Protein AF-M7BG14-F1 (afdb_monomer)

Organism: Chelonia mydas (NCBI:txid8469)

Sequence (224 aa):
MSFYFDRDDVALKNFAKYFLHHSHEEREHAEKLMKPQNQRGGRIFLQDIKKPDRDDWENGLTAMECALHLEKNVNQSLLDLHKLATDKNDPHLCDFIETVMHHRNLLRLHWLEHTTSSSVSKKPRLDQIPAANLDADDPLTDEQEQKAEEERIRMENILSGNPLLNLTGPVQPQANFKVKRRWDDDVVFKNCAKGIDEMKKDKRFVNDTLRSEFHKKFMEKYIK

Mean predicted aligned error: 20.56 Å

Solvent-accessible surface area (backbone atoms only — not comparable to full-atom values): 14515 Å² total; per-residue (Å²): 112,22,71,58,26,58,31,86,92,63,57,36,57,68,58,14,50,51,44,45,50,50,56,50,52,53,49,51,49,54,53,58,58,50,51,58,37,54,74,72,69,48,81,90,80,86,73,87,81,75,77,74,98,63,89,75,56,96,48,74,65,58,42,48,52,50,49,53,51,52,51,51,53,52,50,51,54,52,52,53,50,38,50,51,26,54,78,68,68,36,66,69,57,32,55,52,47,52,54,54,48,56,62,53,50,53,58,52,54,60,50,53,59,60,60,55,61,72,72,66,69,86,76,81,84,82,79,90,86,84,93,81,88,84,90,81,88,77,78,73,59,62,63,55,52,55,54,53,52,52,52,51,54,53,51,51,51,62,68,67,69,47,89,87,73,83,80,89,72,87,92,79,82,88,77,87,85,73,87,88,78,61,87,85,76,78,61,99,63,89,83,72,83,85,70,82,80,72,77,81,63,86,81,77,84,71,94,42,77,76,77,29,70,66,38,50,54,46,45,64,73,73,70,110

InterPro domains:
  IPR001519 Ferritin [PTHR11431] (1-101)
  IPR006973 Pre-mRNA-splicing factor Cwf15/Cwc15 [PF04889] (142-224)
  IPR008331 Ferritin/DPS domain [PF00210] (1-102)
  IPR009040 Ferritin-like diiron domain [PS50905] (1-123)
  IPR009078 Ferritin-like superfamily [SSF47240] (1-99)
  IPR012347 Ferritin-like [G3DSA:1.20.1260.10] (1-116)
  IPR014034 Ferritin, conserved site [PS00540] (25-43)

Nearest PDB structures (foldseek):
  4v6b-assembly6_Cr  TM=9.613E-01  e=8.891E-08  Homo sapiens
  4v6b-assembly6_Co  TM=9.346E-01  e=6.083E-08  Homo sapiens
  4v6b-assembly6_Cj  TM=9.352E-01  e=6.481E-08  Homo sapiens
  4v6b-assembly6_Cf  TM=9.348E-01  e=6.904E-08  Homo sapiens
  4v6b-assembly1_AE  TM=8.990E-01  e=5.032E-08  Homo sapiens

pLDDT: mean 71.0, std 20.11, range [30.94, 97.25]

Structure (mmCIF, N/CA/C/O backbone):
data_AF-M7BG14-F1
#
_entry.id   AF-M7BG14-F1
#
loop_
_atom_site.group_PDB
_atom_site.id
_atom_site.type_symbol
_atom_site.label_atom_id
_atom_site.label_alt_id
_atom_site.label_comp_id
_atom_site.label_asym_id
_atom_site.label_entity_id
_atom_site.label_seq_id
_atom_site.pdbx_PDB_ins_code
_atom_site.Cartn_x
_atom_site.Cartn_y
_atom_site.Cartn_z
_atom_site.occupancy
_atom_site.B_iso_or_equiv
_atom_site.auth_seq_id
_atom_site.auth_comp_id
_atom_site.auth_asym_id
_atom_site.auth_atom_id
_atom_site.pdbx_PDB_model_num
ATOM 1 N N . MET A 1 1 ? 3.872 -1.349 -10.010 1.00 88.56 1 MET A N 1
ATOM 2 C CA . MET A 1 1 ? 5.312 -1.003 -10.012 1.00 88.56 1 MET A CA 1
ATOM 3 C C . MET A 1 1 ? 6.218 -2.229 -10.120 1.00 88.56 1 MET A C 1
ATOM 5 O O . MET A 1 1 ? 6.959 -2.282 -11.082 1.00 88.56 1 MET A O 1
ATOM 9 N N . SER A 1 2 ? 6.164 -3.225 -9.219 1.00 92.62 2 SER A N 1
ATOM 10 C CA . SER A 1 2 ? 7.103 -4.375 -9.245 1.00 92.62 2 SER A CA 1
ATOM 11 C C . SER A 1 2 ? 7.250 -5.053 -10.620 1.00 92.62 2 SER A C 1
ATOM 13 O O . SER A 1 2 ? 8.344 -5.070 -11.174 1.00 92.62 2 SER A O 1
ATOM 15 N N . PHE A 1 3 ? 6.139 -5.499 -11.215 1.00 93.00 3 PHE A N 1
ATOM 16 C CA . PHE A 1 3 ? 6.145 -6.171 -12.520 1.00 93.00 3 PHE A CA 1
ATOM 17 C C . PHE A 1 3 ? 6.596 -5.291 -13.691 1.00 93.00 3 PHE A C 1
ATOM 19 O O . PHE A 1 3 ? 7.059 -5.828 -14.684 1.00 93.00 3 PHE A O 1
ATOM 26 N N . TYR A 1 4 ? 6.505 -3.961 -13.586 1.00 92.06 4 TYR A N 1
ATOM 27 C CA . TYR A 1 4 ? 7.043 -3.066 -14.618 1.00 92.06 4 TYR A CA 1
ATOM 28 C C . TYR A 1 4 ? 8.574 -3.153 -14.668 1.00 92.06 4 TYR A C 1
ATOM 30 O O . TYR A 1 4 ? 9.152 -3.264 -15.741 1.00 92.06 4 TYR A O 1
ATOM 38 N N . PHE A 1 5 ? 9.228 -3.173 -13.503 1.00 91.25 5 PHE A N 1
ATOM 39 C CA . PHE A 1 5 ? 10.688 -3.266 -13.406 1.00 91.25 5 PHE A CA 1
ATOM 40 C C . PHE A 1 5 ? 11.243 -4.670 -13.671 1.00 91.25 5 PHE A C 1
ATOM 42 O O . PHE A 1 5 ? 12.445 -4.805 -13.891 1.00 91.25 5 PHE A O 1
ATOM 49 N N . ASP A 1 6 ? 10.391 -5.697 -13.633 1.00 93.62 6 ASP A N 1
ATOM 50 C CA . ASP A 1 6 ? 10.755 -7.087 -13.938 1.00 93.62 6 ASP A CA 1
ATOM 51 C C . ASP A 1 6 ? 10.662 -7.422 -15.436 1.00 93.62 6 ASP A C 1
ATOM 53 O O . ASP A 1 6 ? 11.126 -8.480 -15.857 1.00 93.62 6 ASP A O 1
ATOM 57 N N . ARG A 1 7 ? 10.088 -6.523 -16.252 1.00 92.25 7 ARG A N 1
ATOM 58 C CA . ARG A 1 7 ? 10.059 -6.682 -17.710 1.00 92.25 7 ARG A CA 1
ATOM 59 C C . ARG A 1 7 ? 11.475 -6.759 -18.281 1.00 92.25 7 ARG A C 1
ATOM 61 O O . ARG A 1 7 ? 12.419 -6.185 -17.736 1.00 92.25 7 ARG A O 1
ATOM 68 N N . ASP A 1 8 ? 11.601 -7.452 -19.402 1.00 92.94 8 ASP A N 1
ATOM 69 C CA . ASP A 1 8 ? 12.848 -7.672 -20.130 1.00 92.94 8 ASP A CA 1
ATOM 70 C C . ASP A 1 8 ? 13.465 -6.380 -20.685 1.00 92.94 8 ASP A C 1
ATOM 72 O O . ASP A 1 8 ? 14.688 -6.266 -20.731 1.00 92.94 8 ASP A O 1
ATOM 76 N N . ASP A 1 9 ? 12.640 -5.392 -21.036 1.00 89.12 9 ASP A N 1
ATOM 77 C CA . ASP A 1 9 ? 13.065 -4.082 -21.541 1.00 89.12 9 ASP A CA 1
ATOM 78 C C . ASP A 1 9 ? 13.572 -3.114 -20.454 1.00 89.12 9 ASP A C 1
ATOM 80 O O . ASP A 1 9 ? 14.390 -2.242 -20.748 1.00 89.12 9 ASP A O 1
ATOM 84 N N . VAL A 1 10 ? 13.141 -3.271 -19.197 1.00 89.00 10 VAL A N 1
ATOM 85 C CA . VAL A 1 10 ? 13.586 -2.438 -18.060 1.00 89.00 10 VAL A CA 1
ATOM 86 C C . VAL A 1 10 ? 14.664 -3.140 -17.221 1.00 89.00 10 VAL A C 1
ATOM 88 O O . VAL A 1 10 ? 15.656 -2.523 -16.836 1.00 89.00 10 VAL A O 1
ATOM 91 N N . ALA A 1 11 ? 14.478 -4.429 -16.927 1.00 86.56 11 ALA A N 1
ATOM 92 C CA . ALA A 1 11 ? 15.425 -5.334 -16.266 1.00 86.56 11 ALA A CA 1
ATOM 93 C C . ALA A 1 11 ? 16.010 -4.874 -14.905 1.00 86.56 11 ALA A C 1
ATOM 95 O O . ALA A 1 11 ? 17.097 -5.303 -14.499 1.00 86.56 11 ALA A O 1
ATOM 96 N N . LEU A 1 12 ? 15.283 -4.064 -14.128 1.00 86.50 12 LEU A N 1
ATOM 97 C CA . LEU A 1 12 ? 15.712 -3.575 -12.809 1.00 86.50 12 LEU A CA 1
ATOM 98 C C . LEU A 1 12 ? 15.211 -4.477 -11.667 1.00 86.50 12 LEU A C 1
ATOM 100 O O . LEU A 1 12 ? 14.368 -4.096 -10.850 1.00 86.50 12 LEU A O 1
ATOM 104 N N . LYS A 1 13 ? 15.801 -5.672 -11.546 1.00 89.06 13 LYS A N 1
ATOM 105 C CA . LYS A 1 13 ? 15.388 -6.719 -10.582 1.00 89.06 13 LYS A CA 1
ATOM 106 C C . LYS A 1 13 ? 15.338 -6.265 -9.118 1.00 89.06 13 LYS A C 1
ATOM 108 O O . LYS A 1 13 ? 14.498 -6.736 -8.354 1.00 89.06 13 LYS A O 1
ATOM 113 N N . ASN A 1 14 ? 16.226 -5.363 -8.701 1.00 86.75 14 ASN A N 1
ATOM 114 C CA . ASN A 1 14 ? 16.242 -4.870 -7.319 1.00 86.75 14 ASN A CA 1
ATOM 115 C C . ASN A 1 14 ? 15.058 -3.936 -7.033 1.00 86.75 14 ASN A C 1
ATOM 117 O O . ASN A 1 14 ? 14.441 -4.055 -5.978 1.00 86.75 14 ASN A O 1
ATOM 121 N N . PHE A 1 15 ? 14.685 -3.081 -7.991 1.00 85.69 15 PHE A N 1
ATOM 122 C CA . PHE A 1 15 ? 13.469 -2.269 -7.893 1.00 85.69 15 PHE A CA 1
ATOM 123 C C . PHE A 1 15 ? 12.220 -3.152 -7.900 1.00 85.69 15 PHE A C 1
ATOM 125 O O . PHE A 1 15 ? 11.321 -2.952 -7.084 1.00 85.69 15 PHE A O 1
ATOM 132 N N . ALA A 1 16 ? 12.187 -4.177 -8.758 1.00 89.69 16 ALA A N 1
ATOM 133 C CA . ALA A 1 16 ? 11.091 -5.140 -8.781 1.00 89.69 16 ALA A CA 1
ATOM 134 C C . ALA A 1 16 ? 10.899 -5.817 -7.412 1.00 89.69 16 ALA A C 1
ATOM 136 O O . ALA A 1 16 ? 9.783 -5.832 -6.887 1.00 89.69 16 ALA A O 1
ATOM 137 N N . LYS A 1 17 ? 11.987 -6.299 -6.793 1.00 89.69 17 LYS A N 1
ATOM 138 C CA . LYS A 1 17 ? 11.970 -6.884 -5.441 1.00 89.69 17 LYS A CA 1
ATOM 139 C C . LYS A 1 17 ? 11.531 -5.886 -4.371 1.00 89.69 17 LYS A C 1
ATOM 141 O O . LYS A 1 17 ? 10.701 -6.233 -3.538 1.00 89.69 17 LYS A O 1
ATOM 146 N N . TYR A 1 18 ? 12.051 -4.659 -4.408 1.00 86.56 18 TYR A N 1
ATOM 147 C CA . TYR A 1 18 ? 11.707 -3.601 -3.456 1.00 86.56 18 TYR A CA 1
ATOM 148 C C . TYR A 1 18 ? 10.202 -3.298 -3.456 1.00 86.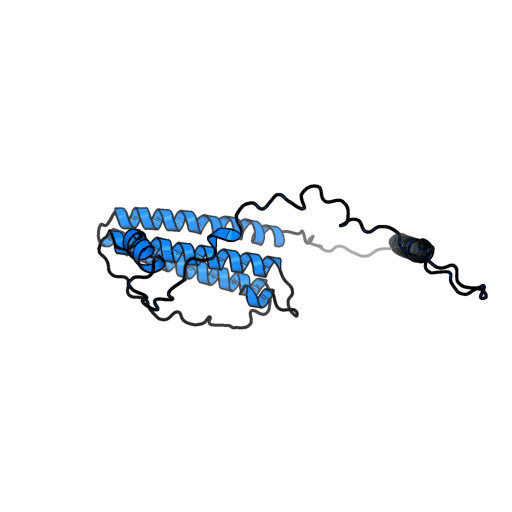56 18 TYR A C 1
ATOM 150 O O . TYR A 1 18 ? 9.554 -3.355 -2.410 1.00 86.56 18 TYR A O 1
ATOM 158 N N . PHE A 1 19 ? 9.620 -3.062 -4.636 1.00 89.69 19 PHE A N 1
ATOM 159 C CA . PHE A 1 19 ? 8.188 -2.786 -4.759 1.00 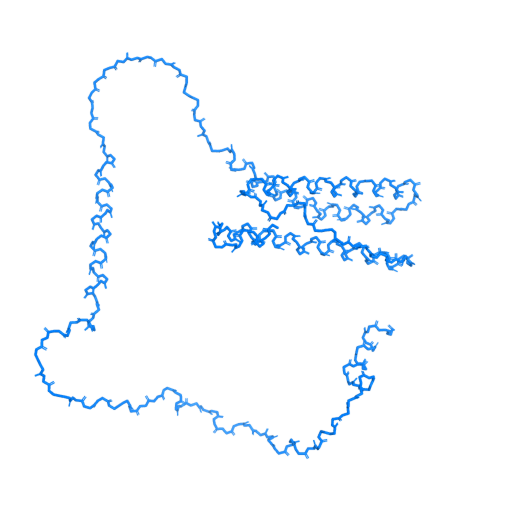89.69 19 PHE A CA 1
ATOM 160 C C . PHE A 1 19 ? 7.313 -4.011 -4.471 1.00 89.69 19 PHE A C 1
ATOM 162 O O . PHE A 1 19 ? 6.180 -3.850 -4.021 1.00 89.69 19 PHE A O 1
ATOM 169 N N . LEU A 1 20 ? 7.808 -5.229 -4.718 1.00 93.06 20 LEU A N 1
ATOM 170 C CA . LEU A 1 20 ? 7.093 -6.451 -4.343 1.00 93.06 20 LEU A CA 1
ATOM 171 C C . LEU A 1 20 ? 7.015 -6.595 -2.821 1.00 93.06 20 LEU A C 1
ATOM 173 O O . LEU A 1 20 ? 5.948 -6.885 -2.287 1.00 93.06 20 LEU A O 1
ATOM 177 N N . HIS A 1 21 ? 8.130 -6.341 -2.133 1.00 90.44 21 HIS A N 1
ATOM 178 C CA . HIS A 1 21 ? 8.191 -6.338 -0.675 1.00 90.44 21 HIS A CA 1
ATOM 179 C C . HIS A 1 21 ? 7.215 -5.322 -0.077 1.00 90.44 21 HIS A C 1
ATOM 181 O O . HIS A 1 21 ? 6.368 -5.703 0.725 1.00 90.44 21 HIS A O 1
ATOM 187 N N . HIS A 1 22 ? 7.243 -4.075 -0.560 1.00 87.81 22 HIS A N 1
ATOM 188 C CA . HIS A 1 22 ? 6.322 -3.029 -0.098 1.00 87.81 22 HIS A CA 1
ATOM 189 C C . HIS A 1 22 ? 4.859 -3.411 -0.351 1.00 87.81 22 HIS A C 1
ATOM 191 O O . HIS A 1 22 ? 4.002 -3.214 0.504 1.00 87.81 22 HIS A O 1
ATOM 197 N N . SER A 1 23 ? 4.553 -4.037 -1.494 1.00 91.81 23 SER A N 1
ATOM 198 C CA . SER A 1 23 ? 3.198 -4.531 -1.760 1.00 91.81 23 SER A CA 1
ATOM 199 C C . SER A 1 23 ? 2.743 -5.603 -0.761 1.00 91.81 23 SER A C 1
ATOM 201 O O . SER A 1 23 ? 1.543 -5.716 -0.506 1.00 91.81 23 SER A O 1
ATOM 203 N N . HIS A 1 24 ? 3.655 -6.420 -0.230 1.00 91.88 24 HIS A N 1
ATOM 204 C CA . HIS A 1 24 ? 3.332 -7.394 0.810 1.00 91.88 24 HIS A CA 1
ATOM 205 C C . HIS A 1 24 ? 3.160 -6.734 2.177 1.00 91.88 24 HIS A C 1
ATOM 207 O O . HIS A 1 24 ? 2.187 -7.049 2.858 1.00 91.88 24 HIS A O 1
ATOM 213 N N . GLU A 1 25 ? 4.026 -5.789 2.539 1.00 88.06 25 GLU A N 1
ATOM 214 C CA . GLU A 1 25 ? 3.907 -5.017 3.782 1.00 88.06 25 GLU A CA 1
ATOM 215 C C . GLU A 1 25 ? 2.581 -4.246 3.849 1.00 88.06 25 GLU A C 1
ATOM 217 O O . GLU A 1 25 ? 1.864 -4.338 4.844 1.00 88.06 25 GLU A O 1
ATOM 222 N N . GLU A 1 26 ? 2.169 -3.587 2.762 1.00 89.44 26 GLU A N 1
ATOM 223 C CA . GLU A 1 26 ? 0.887 -2.870 2.710 1.00 89.44 26 GLU A CA 1
ATOM 224 C C . GLU A 1 26 ? -0.325 -3.804 2.826 1.00 89.44 26 GLU A C 1
ATOM 226 O O . GLU A 1 26 ? -1.346 -3.463 3.432 1.00 89.44 26 GLU A O 1
ATOM 231 N N . ARG A 1 27 ? -0.211 -5.036 2.319 1.00 92.25 27 ARG A N 1
ATOM 232 C CA . ARG A 1 27 ? -1.237 -6.059 2.548 1.00 92.25 27 ARG A CA 1
ATOM 233 C C . ARG A 1 27 ? -1.301 -6.452 4.024 1.00 92.25 27 ARG A C 1
ATOM 235 O O . ARG A 1 27 ? -2.398 -6.567 4.570 1.00 92.25 27 ARG A O 1
ATOM 242 N N . GLU A 1 28 ? -0.158 -6.618 4.685 1.00 90.81 28 GLU A N 1
ATOM 243 C CA . GLU A 1 28 ? -0.125 -6.870 6.128 1.00 90.81 28 GLU A CA 1
ATOM 244 C C . GLU A 1 28 ? -0.695 -5.695 6.930 1.00 90.81 28 GLU A C 1
ATOM 246 O O . GLU A 1 28 ? -1.384 -5.919 7.926 1.00 90.81 28 GLU A O 1
ATOM 251 N N . HIS A 1 29 ? -0.469 -4.450 6.501 1.00 88.75 29 HIS A N 1
ATOM 252 C CA . HIS A 1 29 ? -1.101 -3.270 7.094 1.00 88.75 29 HIS A CA 1
ATOM 253 C C . HIS A 1 29 ? -2.626 -3.332 6.978 1.00 88.75 29 HIS A C 1
ATOM 255 O O . HIS A 1 29 ? -3.320 -3.170 7.984 1.00 88.75 29 HIS A O 1
ATOM 261 N N . ALA A 1 30 ? -3.160 -3.646 5.795 1.00 92.06 30 ALA A N 1
ATOM 262 C CA . ALA A 1 30 ? -4.598 -3.809 5.603 1.00 92.06 30 ALA A CA 1
ATOM 263 C C . ALA A 1 30 ? -5.178 -4.905 6.518 1.00 92.06 30 ALA A C 1
ATOM 265 O O . ALA A 1 30 ? -6.186 -4.690 7.193 1.00 92.06 30 ALA A O 1
ATOM 266 N N . GLU A 1 31 ? -4.510 -6.056 6.623 1.00 91.44 31 GLU A N 1
ATOM 267 C CA . GLU A 1 31 ? -4.913 -7.139 7.529 1.00 91.44 31 GLU A CA 1
ATOM 268 C C . GLU A 1 31 ? -4.840 -6.718 9.010 1.00 91.44 31 GLU A C 1
ATOM 270 O O . GLU A 1 31 ? -5.728 -7.056 9.802 1.00 91.44 31 GLU A O 1
ATOM 275 N N . LYS A 1 32 ? -3.814 -5.946 9.399 1.00 90.31 32 LYS A N 1
ATOM 276 C CA . LYS A 1 32 ? -3.691 -5.368 10.746 1.00 90.31 32 LYS A CA 1
ATOM 277 C C . LYS A 1 32 ? -4.838 -4.408 11.051 1.00 90.31 32 LYS A C 1
ATOM 279 O O . LYS A 1 32 ? -5.301 -4.431 12.180 1.00 90.31 32 LYS A O 1
ATOM 284 N N . LEU A 1 33 ? -5.340 -3.633 10.086 1.00 90.50 33 LEU A N 1
ATOM 285 C CA . LEU A 1 33 ? -6.511 -2.759 10.272 1.00 90.50 33 LEU A CA 1
ATOM 286 C C . LEU A 1 33 ? -7.826 -3.548 10.404 1.00 90.50 33 LEU A C 1
ATOM 288 O O . LEU A 1 33 ? -8.716 -3.164 11.165 1.00 90.50 33 LEU A O 1
ATOM 292 N N . MET A 1 34 ? -7.951 -4.677 9.703 1.00 92.38 34 MET A N 1
ATOM 293 C CA . MET A 1 34 ? -9.150 -5.522 9.756 1.00 92.38 34 MET A CA 1
ATOM 294 C C . MET A 1 34 ? -9.336 -6.210 11.117 1.00 92.38 34 MET A C 1
ATOM 296 O O . MET A 1 34 ? -10.465 -6.372 11.585 1.00 92.38 34 MET A O 1
ATOM 300 N N . LYS A 1 35 ? -8.246 -6.603 11.787 1.00 91.06 35 LYS A N 1
ATOM 301 C CA . LYS A 1 35 ? -8.312 -7.337 13.064 1.00 91.06 35 LYS A CA 1
ATOM 302 C C . LYS A 1 35 ? -8.998 -6.538 14.193 1.00 91.06 35 LYS A C 1
ATOM 304 O O . LYS A 1 35 ? -9.970 -7.061 14.744 1.00 91.06 35 LYS A O 1
ATOM 309 N N . PRO A 1 36 ? -8.604 -5.288 14.516 1.00 89.12 36 PRO A N 1
ATOM 310 C CA . PRO A 1 36 ? -9.281 -4.470 15.522 1.00 89.12 36 PRO A CA 1
ATOM 311 C C . PRO A 1 36 ? -10.730 -4.152 15.175 1.00 89.12 36 PRO A C 1
ATOM 313 O O . PRO A 1 36 ? -11.550 -3.988 16.076 1.00 89.12 36 PRO A O 1
ATOM 316 N N . GLN A 1 37 ? -11.064 -4.060 13.883 1.00 90.94 37 GLN A N 1
ATOM 317 C CA . GLN A 1 37 ? -12.447 -3.858 13.458 1.00 90.94 37 GLN A CA 1
ATOM 318 C C . GLN A 1 37 ? -13.321 -5.036 13.904 1.00 90.94 37 GLN A C 1
ATOM 320 O O . GLN A 1 37 ? -14.372 -4.821 14.500 1.00 90.94 37 GLN A O 1
ATOM 325 N N . ASN A 1 38 ? -12.851 -6.271 13.707 1.00 91.88 38 ASN A N 1
ATOM 326 C CA . ASN A 1 38 ? -13.553 -7.468 14.172 1.00 91.88 38 ASN A CA 1
ATOM 327 C C . ASN A 1 38 ? -13.567 -7.582 15.706 1.00 91.88 38 ASN A C 1
ATOM 329 O O . ASN A 1 38 ? -14.599 -7.918 16.282 1.00 91.88 38 ASN A O 1
ATOM 333 N N . GLN A 1 39 ? -12.453 -7.268 16.377 1.00 90.81 39 GLN A N 1
ATOM 334 C CA . GLN A 1 39 ? -12.351 -7.329 17.844 1.00 90.81 39 GLN A CA 1
ATOM 335 C C . GLN A 1 39 ? -13.301 -6.354 18.547 1.00 90.81 39 GLN A C 1
ATOM 337 O O . GLN A 1 39 ? -13.861 -6.684 19.588 1.00 90.81 39 GLN A O 1
ATOM 342 N N . ARG A 1 40 ? -13.528 -5.173 17.964 1.00 91.19 40 ARG A N 1
ATOM 343 C CA . ARG A 1 40 ? -14.455 -4.164 18.500 1.00 91.19 40 ARG A CA 1
ATOM 344 C C . ARG A 1 40 ? -15.913 -4.393 18.089 1.00 91.19 40 ARG A C 1
ATOM 346 O O . ARG A 1 40 ? -16.754 -3.527 18.302 1.00 91.19 40 ARG A O 1
ATOM 353 N N . GLY A 1 41 ? -16.222 -5.539 17.477 1.00 92.81 41 GLY A N 1
ATOM 354 C CA . GLY A 1 41 ? -17.567 -5.861 16.996 1.00 92.81 41 GLY A CA 1
ATOM 355 C C . GLY A 1 41 ? -18.000 -5.056 15.767 1.00 92.81 41 GLY A C 1
ATOM 356 O O . GLY A 1 41 ? -19.160 -5.144 15.358 1.00 92.81 41 GLY A O 1
ATOM 357 N N . GLY A 1 42 ? -17.078 -4.307 15.156 1.00 92.44 42 GLY A N 1
ATOM 358 C CA . GLY A 1 42 ? -17.285 -3.623 13.890 1.00 92.44 42 GLY A CA 1
ATOM 359 C C . GLY A 1 42 ? -17.556 -4.606 12.752 1.00 92.44 42 GLY A C 1
ATOM 360 O O . GLY A 1 42 ? -17.372 -5.821 12.860 1.00 92.44 42 GLY A O 1
ATOM 361 N N . ARG A 1 43 ? -18.042 -4.078 11.632 1.00 94.25 43 ARG A N 1
ATOM 362 C CA . ARG A 1 43 ? -18.241 -4.842 10.397 1.00 94.25 43 ARG A CA 1
ATOM 363 C C . ARG A 1 43 ? -17.297 -4.304 9.336 1.00 94.25 43 ARG A C 1
ATOM 365 O O . ARG A 1 43 ? -17.136 -3.090 9.205 1.00 94.25 43 ARG A O 1
ATOM 372 N N . ILE A 1 44 ? -16.650 -5.213 8.617 1.00 94.38 44 ILE A N 1
ATOM 373 C CA . ILE A 1 44 ? -15.772 -4.873 7.501 1.00 94.38 44 ILE A CA 1
ATOM 374 C C . ILE A 1 44 ? -16.632 -4.854 6.239 1.00 94.38 44 ILE A C 1
ATOM 376 O O . ILE A 1 44 ? -17.168 -5.884 5.837 1.00 94.38 44 ILE A O 1
ATOM 380 N N . PHE A 1 45 ? -16.748 -3.682 5.622 1.00 94.19 45 PHE A N 1
ATOM 381 C CA . PHE A 1 45 ? -17.366 -3.514 4.311 1.00 94.19 45 PHE A CA 1
ATOM 382 C C . PHE A 1 45 ? -16.261 -3.208 3.303 1.00 94.19 45 PHE A C 1
ATOM 384 O O . PHE A 1 45 ? -15.733 -2.097 3.274 1.00 94.19 45 PHE A O 1
ATOM 391 N N . LEU A 1 46 ? -15.868 -4.220 2.528 1.00 94.19 46 LEU A N 1
ATOM 392 C CA . LEU A 1 46 ? -14.842 -4.074 1.497 1.00 94.19 46 LEU A CA 1
ATOM 393 C C . LEU A 1 46 ? -15.399 -3.295 0.302 1.00 94.19 46 LEU A C 1
ATOM 395 O O . LEU A 1 46 ? -16.564 -3.452 -0.058 1.00 94.19 46 LEU A O 1
ATOM 399 N N . GLN A 1 47 ? -14.546 -2.474 -0.303 1.00 95.00 47 GLN A N 1
ATOM 400 C CA . GLN A 1 47 ? -14.849 -1.717 -1.515 1.00 95.00 47 GLN A CA 1
ATOM 401 C C . GLN A 1 47 ? -13.935 -2.157 -2.659 1.00 95.00 47 GLN A C 1
ATOM 403 O O . GLN A 1 47 ? -12.881 -2.756 -2.430 1.00 95.00 47 GLN A O 1
ATOM 408 N N . ASP A 1 48 ? -14.332 -1.825 -3.886 1.00 96.38 48 ASP A N 1
ATOM 409 C CA . ASP A 1 48 ? -13.549 -2.112 -5.083 1.00 96.38 48 ASP A CA 1
ATOM 410 C C . ASP A 1 48 ? -12.204 -1.378 -5.050 1.00 96.38 48 ASP A C 1
ATOM 412 O O . ASP A 1 48 ? -12.145 -0.146 -4.996 1.00 96.38 48 ASP A O 1
ATOM 416 N N . ILE A 1 49 ? -11.114 -2.139 -5.153 1.00 94.88 49 ILE A N 1
ATOM 417 C CA . ILE A 1 49 ? -9.767 -1.586 -5.287 1.00 94.88 49 ILE A CA 1
ATOM 418 C C . ILE A 1 49 ? -9.609 -1.077 -6.720 1.00 94.88 49 ILE A C 1
ATOM 420 O O . ILE A 1 49 ? -9.677 -1.847 -7.681 1.00 94.88 49 ILE A O 1
ATOM 424 N N . LYS A 1 50 ? -9.417 0.236 -6.875 1.00 95.69 50 LYS A N 1
ATOM 425 C CA . LYS A 1 50 ? -9.187 0.845 -8.188 1.00 95.69 50 LYS A CA 1
ATOM 426 C C . LYS A 1 50 ? -7.840 0.402 -8.747 1.00 95.69 50 LYS A C 1
ATOM 428 O O . LYS A 1 50 ? -6.869 0.239 -8.008 1.00 95.69 50 LYS A O 1
ATOM 433 N N . LYS A 1 51 ? -7.787 0.223 -10.070 1.00 93.94 51 LYS A N 1
ATOM 434 C CA . LYS A 1 51 ? -6.511 0.035 -10.761 1.00 93.94 51 LYS A CA 1
ATOM 435 C C . LYS A 1 51 ? -5.617 1.270 -10.545 1.00 93.94 51 LYS A C 1
ATOM 437 O O . LYS A 1 51 ? -6.163 2.360 -10.366 1.00 93.94 51 LYS A O 1
ATOM 442 N N . PRO A 1 52 ? -4.285 1.123 -10.591 1.00 90.81 52 PRO A N 1
ATOM 443 C CA . PRO A 1 52 ? -3.376 2.262 -10.552 1.00 90.81 52 PRO A CA 1
ATOM 444 C C . PRO A 1 52 ? -3.660 3.265 -11.679 1.00 90.81 52 PRO A C 1
ATOM 446 O O . PRO A 1 52 ? -4.127 2.883 -12.753 1.00 90.81 52 PRO A O 1
ATOM 449 N N . ASP A 1 53 ? -3.327 4.536 -11.454 1.00 88.56 53 ASP A N 1
ATOM 450 C CA . ASP A 1 53 ? -3.558 5.612 -12.431 1.00 88.56 53 ASP A CA 1
ATOM 451 C C . ASP A 1 53 ? -2.700 5.474 -13.698 1.00 88.56 53 ASP A C 1
ATOM 453 O O . ASP A 1 53 ? -3.011 6.055 -14.738 1.00 88.56 53 ASP A O 1
ATOM 457 N N . ARG A 1 54 ? -1.596 4.726 -13.602 1.00 87.25 54 ARG A N 1
ATOM 458 C CA . ARG A 1 54 ? -0.597 4.557 -14.656 1.00 87.25 54 ARG A CA 1
ATOM 459 C C . ARG A 1 54 ? -0.124 3.110 -14.724 1.00 87.25 54 ARG A C 1
ATOM 461 O O . ARG A 1 54 ? 0.160 2.501 -13.690 1.00 87.25 54 ARG A O 1
ATOM 468 N N . AS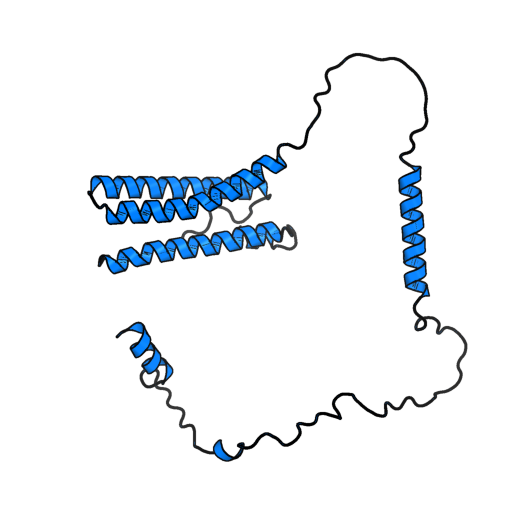P A 1 55 ? 0.001 2.605 -15.946 1.00 88.50 55 ASP A N 1
ATOM 469 C CA . ASP A 1 55 ? 0.502 1.257 -16.226 1.00 88.50 55 ASP A CA 1
ATOM 470 C C . ASP A 1 55 ? 2.025 1.264 -16.482 1.00 88.50 55 ASP A C 1
ATOM 472 O O . ASP A 1 55 ? 2.740 0.405 -15.958 1.00 88.50 55 ASP A O 1
ATOM 476 N N . ASP A 1 56 ? 2.531 2.290 -17.180 1.00 88.81 56 ASP A N 1
ATOM 477 C CA . ASP A 1 56 ? 3.960 2.513 -17.427 1.00 88.81 56 ASP A CA 1
ATOM 478 C C . ASP A 1 56 ? 4.542 3.582 -16.495 1.00 88.81 56 ASP A C 1
ATOM 480 O O . ASP A 1 56 ? 3.965 4.655 -16.294 1.00 88.81 56 ASP A O 1
ATOM 484 N N . TRP A 1 57 ? 5.714 3.280 -15.935 1.00 87.56 57 TRP A N 1
ATOM 485 C CA . TRP A 1 57 ? 6.383 4.132 -14.952 1.00 87.56 57 TRP A CA 1
ATOM 486 C C . TRP A 1 57 ? 7.573 4.899 -15.517 1.00 87.56 57 TRP A C 1
ATOM 488 O O . TRP A 1 57 ? 8.226 5.575 -14.747 1.00 87.56 57 TRP A O 1
ATOM 498 N N . GLU A 1 58 ? 7.857 4.810 -16.819 1.00 87.00 58 GLU A N 1
ATOM 499 C CA . GLU A 1 58 ? 8.982 5.457 -17.518 1.00 87.00 58 GLU A CA 1
ATOM 500 C C . GLU A 1 58 ? 10.364 5.077 -16.953 1.00 87.00 58 GLU A C 1
ATOM 502 O O . GLU A 1 58 ? 11.094 4.294 -17.559 1.00 87.00 58 GLU A O 1
ATOM 507 N N . ASN A 1 59 ? 10.728 5.584 -15.774 1.00 82.50 59 ASN A N 1
ATOM 508 C CA . ASN A 1 59 ? 12.022 5.377 -15.133 1.00 82.50 59 ASN A CA 1
ATOM 509 C C . ASN A 1 59 ? 11.900 5.148 -13.612 1.00 82.50 59 ASN A C 1
ATOM 511 O O . ASN A 1 59 ? 10.854 5.326 -12.993 1.00 82.50 59 ASN A O 1
ATOM 515 N N . GLY A 1 60 ? 13.007 4.746 -12.980 1.00 82.81 60 GLY A N 1
ATOM 516 C CA . GLY A 1 60 ? 13.040 4.495 -11.534 1.00 82.81 60 GLY A CA 1
ATOM 517 C C . GLY A 1 60 ? 12.723 5.729 -10.681 1.00 82.81 60 GLY A C 1
ATOM 518 O O . GLY A 1 60 ? 12.093 5.594 -9.635 1.00 82.81 60 GLY A O 1
ATOM 519 N N . LEU A 1 61 ? 13.121 6.927 -11.127 1.00 82.94 61 LEU A N 1
ATOM 520 C CA . LEU A 1 61 ? 12.922 8.170 -10.376 1.00 82.94 61 LEU A CA 1
ATOM 521 C C . LEU A 1 61 ? 11.436 8.518 -10.256 1.00 82.94 61 LEU A C 1
ATOM 523 O O . LEU A 1 61 ? 10.933 8.688 -9.151 1.00 82.94 61 LEU A O 1
ATOM 527 N N . THR A 1 62 ? 10.726 8.548 -11.379 1.00 86.38 62 THR A N 1
ATOM 528 C CA . THR A 1 62 ? 9.288 8.852 -11.437 1.00 86.38 62 THR A CA 1
ATOM 529 C C . THR A 1 62 ? 8.454 7.811 -10.687 1.00 86.38 62 THR A C 1
ATOM 531 O O . THR A 1 62 ? 7.514 8.175 -9.978 1.00 86.38 62 THR A O 1
ATOM 534 N N . ALA A 1 63 ? 8.824 6.525 -10.745 1.00 87.12 63 ALA A N 1
ATOM 535 C CA . ALA A 1 63 ? 8.190 5.488 -9.928 1.00 87.12 63 ALA A CA 1
ATOM 536 C C . ALA A 1 63 ? 8.366 5.738 -8.423 1.00 87.12 63 ALA A C 1
ATOM 538 O O . ALA A 1 63 ? 7.411 5.605 -7.658 1.00 87.12 63 ALA A O 1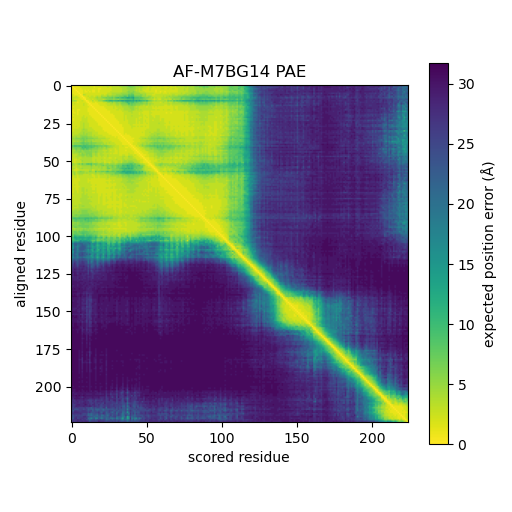
ATOM 539 N N . MET A 1 64 ? 9.572 6.124 -7.998 1.00 84.62 64 MET A N 1
ATOM 540 C CA . MET A 1 64 ? 9.858 6.451 -6.601 1.00 84.62 64 MET A CA 1
ATOM 541 C C . MET A 1 64 ? 9.128 7.726 -6.164 1.00 84.62 64 MET A C 1
ATOM 543 O O . MET A 1 64 ? 8.514 7.740 -5.102 1.00 84.62 64 MET A O 1
ATOM 547 N N . GLU A 1 65 ? 9.102 8.776 -6.981 1.00 83.88 65 GLU A N 1
ATOM 548 C CA . GLU A 1 65 ? 8.328 9.991 -6.698 1.00 83.88 65 GLU A CA 1
ATOM 549 C C . GLU A 1 65 ? 6.830 9.695 -6.539 1.00 83.88 65 GLU A C 1
ATOM 551 O O . GLU A 1 65 ? 6.198 10.182 -5.597 1.00 83.88 65 GLU A O 1
ATOM 556 N N . CYS A 1 66 ? 6.271 8.840 -7.401 1.00 87.06 66 CYS A N 1
ATOM 557 C CA . CYS A 1 66 ? 4.887 8.389 -7.282 1.00 87.06 66 CYS A CA 1
ATOM 558 C C . CYS A 1 66 ? 4.655 7.572 -6.005 1.00 87.06 66 CYS A C 1
ATOM 560 O O . CYS A 1 66 ? 3.657 7.789 -5.319 1.00 87.06 66 CYS A O 1
ATOM 562 N N . ALA A 1 67 ? 5.577 6.671 -5.653 1.00 86.81 67 ALA A 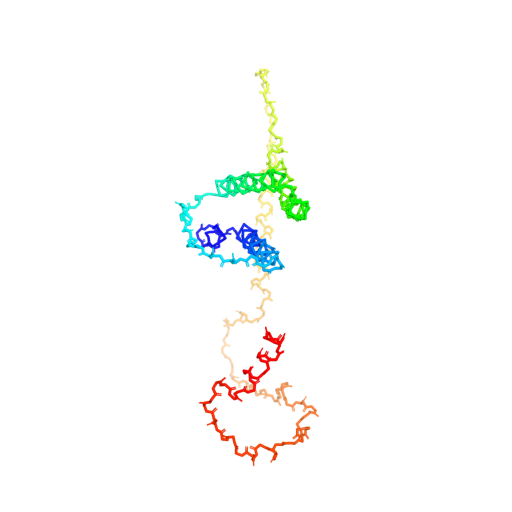N 1
ATOM 563 C CA . ALA A 1 67 ? 5.499 5.906 -4.411 1.00 86.81 67 ALA A CA 1
ATOM 564 C C . ALA A 1 67 ? 5.530 6.831 -3.185 1.00 86.81 67 ALA A C 1
ATOM 566 O O . ALA A 1 67 ? 4.690 6.710 -2.299 1.00 86.81 67 ALA A O 1
ATOM 567 N N . LEU A 1 68 ? 6.419 7.830 -3.172 1.00 84.12 68 LEU A N 1
ATOM 568 C CA . LEU A 1 68 ? 6.482 8.832 -2.108 1.00 84.12 68 LEU A CA 1
ATOM 569 C C . LEU A 1 68 ? 5.185 9.636 -1.996 1.00 84.12 68 LEU A C 1
ATOM 571 O O . LEU A 1 68 ? 4.742 9.951 -0.891 1.00 84.12 68 LEU A O 1
ATOM 575 N N . HIS A 1 69 ? 4.595 10.014 -3.129 1.00 86.69 69 HIS A N 1
ATOM 576 C CA . HIS A 1 69 ? 3.328 10.731 -3.133 1.00 86.69 69 HIS A CA 1
ATOM 577 C C . HIS A 1 69 ? 2.193 9.867 -2.565 1.00 86.69 69 HIS A C 1
ATOM 579 O O . HIS A 1 69 ? 1.442 10.339 -1.711 1.00 86.69 69 HIS A O 1
ATOM 585 N N . LEU A 1 70 ? 2.118 8.593 -2.963 1.00 89.00 70 LEU A N 1
ATOM 586 C CA . LEU A 1 70 ? 1.142 7.643 -2.429 1.00 89.00 70 LEU A CA 1
ATOM 587 C C . LEU A 1 70 ? 1.302 7.470 -0.913 1.00 89.00 70 LEU A C 1
ATOM 589 O O . LEU A 1 70 ? 0.322 7.586 -0.180 1.00 89.00 70 LEU A O 1
ATOM 593 N N . GLU A 1 71 ? 2.535 7.299 -0.433 1.00 87.31 71 GLU A N 1
ATOM 594 C CA . GLU A 1 71 ? 2.827 7.196 0.998 1.00 87.31 71 GLU A CA 1
ATOM 595 C C . GLU A 1 71 ? 2.372 8.438 1.764 1.00 87.31 71 GLU A C 1
ATOM 597 O O . GLU A 1 71 ? 1.725 8.319 2.802 1.00 87.31 71 GLU A O 1
ATOM 602 N N . LYS A 1 72 ? 2.632 9.644 1.242 1.00 86.06 72 LYS A N 1
ATOM 603 C CA . LYS A 1 72 ? 2.153 10.894 1.856 1.00 86.06 72 LYS A CA 1
ATOM 604 C C . LYS A 1 72 ? 0.627 10.951 1.937 1.00 86.06 72 LYS A C 1
ATOM 606 O O . LYS A 1 72 ? 0.101 11.383 2.961 1.00 86.06 72 LYS A O 1
ATOM 611 N N . ASN A 1 73 ? -0.079 10.494 0.907 1.00 89.88 73 ASN A N 1
ATOM 612 C CA . ASN A 1 73 ? -1.542 10.471 0.902 1.00 89.88 73 ASN A CA 1
ATOM 613 C C . ASN A 1 73 ? -2.092 9.472 1.937 1.00 89.88 73 ASN A C 1
ATOM 615 O O . ASN A 1 73 ? -3.045 9.778 2.662 1.00 89.88 73 ASN A O 1
ATOM 619 N N . VAL A 1 74 ? -1.448 8.310 2.085 1.00 90.56 74 VAL A N 1
ATOM 620 C CA . VAL A 1 74 ? -1.773 7.336 3.139 1.00 90.56 74 VAL A CA 1
ATOM 621 C C . VAL A 1 74 ? -1.430 7.891 4.531 1.00 90.56 74 VAL A C 1
ATOM 623 O O . VAL A 1 74 ? -2.239 7.751 5.448 1.00 90.56 74 VAL A O 1
ATOM 626 N N . ASN A 1 75 ? -0.302 8.604 4.701 1.00 89.12 75 ASN A N 1
ATOM 627 C CA . ASN A 1 75 ? 0.025 9.322 5.948 1.00 89.12 75 ASN A CA 1
ATOM 628 C C . ASN A 1 75 ? -1.085 10.283 6.337 1.00 89.12 75 ASN A C 1
ATOM 630 O O . ASN A 1 75 ? -1.516 10.270 7.486 1.00 89.12 75 ASN A O 1
ATOM 634 N N . GLN A 1 76 ? -1.527 11.112 5.394 1.00 91.50 76 GLN A N 1
ATOM 635 C CA . GLN A 1 76 ? -2.560 12.094 5.669 1.00 91.50 76 GLN A CA 1
ATOM 636 C C . GLN A 1 76 ? -3.861 11.408 6.095 1.00 91.50 76 GLN A C 1
ATOM 638 O O . GLN A 1 76 ? -4.428 11.768 7.1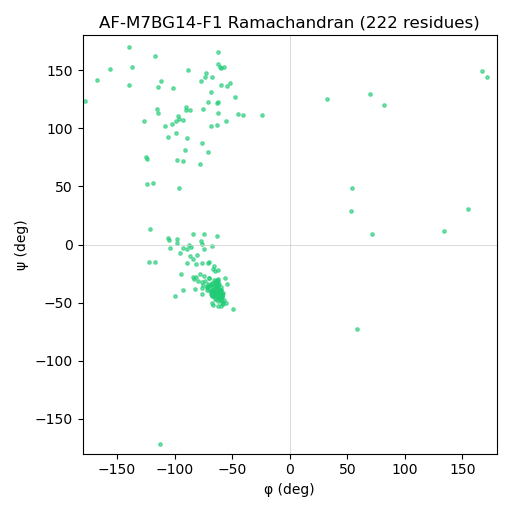20 1.00 91.50 76 GLN A O 1
ATOM 643 N N . SER A 1 77 ? -4.254 10.341 5.396 1.00 94.38 77 SER A N 1
ATOM 644 C CA . SER A 1 77 ? -5.450 9.558 5.735 1.00 94.38 77 SER A CA 1
ATOM 645 C C . SER A 1 77 ? -5.386 8.955 7.148 1.00 94.38 77 SER A C 1
ATOM 647 O O . SER A 1 77 ? -6.383 8.945 7.867 1.00 94.38 77 SER A O 1
ATOM 649 N N . LEU A 1 78 ? -4.212 8.476 7.578 1.00 91.69 78 LEU A N 1
ATOM 650 C CA . LEU A 1 78 ? -4.014 7.947 8.933 1.00 91.69 78 LEU A CA 1
ATOM 651 C C . LEU A 1 78 ? -4.019 9.044 10.005 1.00 91.69 78 LEU A C 1
ATOM 653 O O . LEU A 1 78 ? -4.555 8.824 11.089 1.00 91.69 78 LEU A O 1
ATOM 657 N N . LEU A 1 79 ? -3.467 10.225 9.713 1.00 91.94 79 LEU A N 1
ATOM 658 C CA . LEU A 1 79 ? -3.539 11.383 10.611 1.00 91.94 79 LEU A CA 1
ATOM 659 C C . LEU A 1 79 ? -4.980 11.871 10.779 1.00 91.94 79 LEU A C 1
ATOM 661 O O . LEU A 1 79 ? -5.405 12.156 11.898 1.00 91.94 79 LEU A O 1
ATOM 665 N N . ASP A 1 80 ? -5.745 11.914 9.691 1.00 95.06 80 ASP A N 1
ATOM 666 C CA . ASP A 1 80 ? -7.158 12.287 9.720 1.00 95.06 80 ASP A CA 1
ATOM 667 C C . ASP A 1 80 ? -7.976 11.265 10.530 1.00 95.06 80 ASP A C 1
ATOM 669 O O . ASP A 1 80 ? -8.824 11.645 11.342 1.00 95.06 80 ASP A O 1
ATOM 673 N N . LEU A 1 81 ? -7.668 9.969 10.389 1.00 93.88 81 LEU A N 1
ATOM 674 C CA . LEU A 1 81 ? -8.268 8.908 11.200 1.00 93.88 81 LEU A CA 1
ATOM 675 C C . LEU A 1 81 ? -7.898 9.032 12.687 1.00 93.88 81 LEU A C 1
ATOM 677 O O . LEU A 1 81 ? -8.765 8.869 13.545 1.00 93.88 81 LEU A O 1
ATOM 681 N N . HIS A 1 82 ? -6.641 9.351 13.005 1.00 93.94 82 HIS A N 1
ATOM 682 C CA . HIS A 1 82 ? -6.191 9.582 14.380 1.00 93.94 82 HIS A CA 1
ATOM 683 C C . HIS A 1 82 ? -6.901 10.784 15.010 1.00 93.94 82 HIS A C 1
ATOM 685 O O . HIS A 1 82 ? -7.358 10.729 16.155 1.00 93.94 82 HIS A O 1
ATOM 691 N N . LYS A 1 83 ? -7.045 11.875 14.252 1.00 95.44 83 LYS A N 1
ATOM 692 C CA . LYS A 1 83 ? -7.800 13.050 14.686 1.00 95.44 83 LYS A CA 1
ATOM 693 C C . LYS A 1 83 ? -9.255 12.686 14.977 1.00 95.44 83 LYS A C 1
ATOM 695 O O . LYS A 1 83 ? -9.755 13.021 16.043 1.00 95.44 83 LYS A O 1
ATOM 700 N N . LEU A 1 84 ? -9.904 11.929 14.090 1.00 96.06 84 LEU A N 1
ATOM 701 C CA . LEU A 1 84 ? -11.275 11.464 14.306 1.00 96.06 84 LEU A CA 1
ATOM 702 C C . LEU A 1 84 ? -11.401 10.585 15.560 1.00 96.06 84 LEU A C 1
ATOM 704 O O . LEU A 1 84 ? -12.359 10.733 16.316 1.00 96.06 84 LEU A O 1
ATOM 708 N N . ALA A 1 85 ? -10.443 9.687 15.798 1.00 94.62 85 ALA A N 1
ATOM 709 C CA . ALA A 1 85 ? -10.396 8.861 17.004 1.00 94.62 85 ALA A CA 1
ATOM 710 C C . ALA A 1 85 ? -10.266 9.713 18.278 1.00 94.62 85 ALA A C 1
ATOM 712 O O . ALA A 1 85 ? -10.964 9.471 19.263 1.00 94.62 85 ALA A O 1
ATOM 713 N N . THR A 1 86 ? -9.435 10.756 18.216 1.00 95.69 86 THR A N 1
ATOM 714 C CA . THR A 1 86 ? -9.245 11.729 19.299 1.00 95.69 86 THR A CA 1
ATOM 715 C C . THR A 1 86 ? -10.531 12.512 19.568 1.00 95.69 86 THR A C 1
ATOM 717 O O . THR A 1 86 ? -10.976 12.587 20.710 1.00 95.69 86 THR A O 1
ATOM 720 N N . ASP A 1 87 ? -11.189 13.015 18.521 1.00 97.25 87 ASP A N 1
ATOM 721 C CA . ASP A 1 87 ? -12.454 13.757 18.617 1.00 97.25 87 ASP A CA 1
ATOM 722 C C . ASP A 1 87 ? -13.595 12.890 19.184 1.00 97.25 87 ASP A C 1
ATOM 724 O O . ASP A 1 87 ? -14.510 13.387 19.843 1.00 97.25 87 ASP A O 1
ATOM 728 N N . LYS A 1 88 ? -13.553 11.575 18.929 1.00 95.50 88 LYS A N 1
ATOM 729 C CA . LYS A 1 88 ? -14.483 10.581 19.489 1.00 95.50 88 LYS A CA 1
ATOM 730 C C . LYS A 1 88 ? -14.044 10.021 20.841 1.00 95.50 88 LYS A C 1
ATOM 732 O O . LYS A 1 88 ? -14.789 9.230 21.417 1.00 95.50 88 LYS A O 1
ATOM 737 N N . ASN A 1 89 ? -12.898 10.464 21.354 1.00 95.00 89 ASN A N 1
ATOM 738 C CA . ASN A 1 89 ? -12.330 10.058 22.630 1.00 95.00 89 ASN A CA 1
ATOM 739 C C . ASN A 1 89 ? -12.176 8.526 22.748 1.00 95.00 89 ASN A C 1
ATOM 741 O O . ASN A 1 89 ? -12.599 7.942 23.746 1.00 95.00 89 ASN A O 1
ATOM 745 N N . ASP A 1 90 ? -11.598 7.883 21.721 1.00 94.31 90 ASP A N 1
ATOM 746 C CA . ASP A 1 90 ? -11.224 6.455 21.703 1.00 94.31 90 ASP A CA 1
ATOM 747 C C . ASP A 1 90 ? -9.693 6.291 21.836 1.00 94.31 90 ASP A C 1
ATOM 749 O O . ASP A 1 90 ? -8.979 6.285 20.826 1.00 94.31 90 ASP A O 1
ATOM 753 N N . PRO A 1 91 ? -9.161 6.126 23.066 1.00 92.25 91 PRO A N 1
ATOM 754 C CA . PRO A 1 91 ? -7.722 6.006 23.293 1.00 92.25 91 PRO A CA 1
ATOM 755 C C . PRO A 1 91 ? -7.119 4.736 22.689 1.00 92.25 91 PRO A C 1
ATOM 757 O O . PRO A 1 91 ? -5.960 4.739 22.286 1.00 92.25 91 PRO A O 1
ATOM 760 N N . HIS A 1 92 ? -7.896 3.651 22.605 1.00 90.81 92 HIS A N 1
ATOM 761 C CA . HIS A 1 92 ? -7.413 2.376 22.077 1.00 90.81 92 HIS A CA 1
ATOM 762 C C . HIS A 1 92 ? -7.211 2.452 20.561 1.00 90.81 92 HIS A C 1
ATOM 764 O O . HIS A 1 92 ? -6.288 1.853 20.013 1.00 90.81 92 HIS A O 1
ATOM 770 N N . LEU A 1 93 ? -8.081 3.176 19.849 1.00 90.69 93 LEU A N 1
ATOM 771 C CA . LEU A 1 93 ? -7.873 3.438 18.429 1.00 90.69 93 LEU A CA 1
ATOM 772 C C . LEU A 1 93 ? -6.671 4.357 18.188 1.00 90.69 93 LEU A C 1
ATOM 774 O O . LEU A 1 93 ? -5.916 4.083 17.258 1.00 90.69 93 LEU A O 1
ATOM 778 N N . CYS A 1 94 ? -6.475 5.392 19.009 1.00 92.44 94 CYS A N 1
ATOM 779 C CA . CYS A 1 94 ? -5.311 6.275 18.897 1.00 92.44 94 CYS A CA 1
ATOM 780 C C . CYS A 1 94 ? -3.996 5.498 19.059 1.00 92.44 94 CYS A C 1
ATOM 782 O O . CYS A 1 94 ? -3.178 5.516 18.143 1.00 92.44 94 CYS A O 1
ATOM 784 N N . ASP A 1 95 ? -3.849 4.722 20.139 1.00 92.75 95 ASP A N 1
ATOM 785 C CA . ASP A 1 95 ? -2.662 3.888 20.404 1.00 92.75 95 ASP A CA 1
ATOM 786 C C . ASP A 1 95 ? -2.391 2.875 19.275 1.00 92.75 95 ASP A C 1
ATOM 788 O O . ASP A 1 95 ? -1.265 2.705 18.791 1.00 92.75 95 ASP A O 1
ATOM 792 N N . PHE A 1 96 ? -3.455 2.253 18.760 1.00 91.50 96 PHE A N 1
ATOM 793 C CA . PHE A 1 96 ? -3.342 1.354 17.618 1.00 91.50 96 PHE A CA 1
ATOM 794 C C . PHE A 1 96 ? -2.840 2.075 16.354 1.00 91.50 96 PHE A C 1
ATOM 796 O O . PHE A 1 96 ? -1.958 1.559 15.663 1.00 91.50 96 PHE A O 1
ATOM 803 N N . ILE A 1 97 ? -3.370 3.263 16.039 1.00 90.56 97 ILE A N 1
ATOM 804 C CA . ILE A 1 97 ? -2.929 4.041 14.872 1.00 90.56 97 ILE A CA 1
ATOM 805 C C . ILE A 1 97 ? -1.485 4.510 15.055 1.00 90.56 97 ILE A C 1
ATOM 807 O O . ILE A 1 97 ? -0.710 4.438 14.103 1.00 90.56 97 ILE A O 1
ATOM 811 N N . GLU A 1 98 ? -1.093 4.932 16.257 1.00 88.06 98 GLU A N 1
ATOM 812 C CA . GLU A 1 98 ? 0.291 5.290 16.565 1.00 88.06 98 GLU A CA 1
ATOM 813 C C . GLU A 1 98 ? 1.234 4.107 16.329 1.00 88.06 98 GLU A C 1
ATOM 815 O O . GLU A 1 98 ? 2.272 4.275 15.687 1.00 88.06 98 GLU A O 1
ATOM 820 N N . THR A 1 99 ? 0.847 2.898 16.741 1.00 86.25 99 THR A N 1
ATOM 821 C CA . THR A 1 99 ? 1.613 1.668 16.484 1.00 86.25 99 THR A CA 1
ATOM 822 C C . THR A 1 99 ? 1.765 1.394 14.983 1.00 86.25 99 THR A C 1
ATOM 824 O O . THR A 1 99 ? 2.867 1.106 14.505 1.00 86.25 99 THR A O 1
ATOM 827 N N . VAL A 1 100 ? 0.681 1.523 14.208 1.00 82.00 100 VAL A N 1
ATOM 828 C CA . VAL A 1 100 ? 0.707 1.355 12.742 1.00 82.00 100 VAL A CA 1
ATOM 829 C C . VAL A 1 100 ? 1.581 2.426 12.079 1.00 82.00 100 VAL A C 1
ATOM 831 O O . VAL A 1 100 ? 2.381 2.114 11.197 1.00 82.00 100 VAL A O 1
ATOM 834 N N . MET A 1 101 ? 1.488 3.678 12.528 1.00 76.25 101 MET A N 1
ATOM 835 C CA . MET A 1 101 ? 2.296 4.792 12.028 1.00 76.25 101 MET A CA 1
ATOM 836 C C . MET A 1 101 ? 3.782 4.606 12.341 1.00 76.25 101 MET A C 1
ATOM 838 O O . MET A 1 101 ? 4.612 4.851 11.469 1.00 76.25 101 MET A O 1
ATOM 842 N N . HIS A 1 102 ? 4.139 4.130 13.538 1.00 72.69 102 HIS A N 1
ATOM 843 C CA . HIS A 1 102 ? 5.525 3.808 13.891 1.00 72.69 102 HIS A CA 1
ATOM 844 C C . HIS A 1 102 ? 6.098 2.720 12.987 1.00 72.69 102 HIS A C 1
ATOM 846 O O . HIS A 1 102 ? 7.205 2.874 12.473 1.00 72.69 102 HIS A O 1
ATOM 852 N N . HIS A 1 103 ? 5.331 1.656 12.744 1.00 70.94 103 HIS A N 1
ATOM 853 C CA . HIS A 1 103 ? 5.749 0.591 11.841 1.00 70.94 103 HIS A CA 1
ATOM 854 C C . HIS A 1 103 ? 5.970 1.114 10.415 1.00 70.94 103 HIS A C 1
ATOM 856 O O . HIS A 1 103 ? 6.986 0.798 9.801 1.00 70.94 103 HIS A O 1
ATOM 862 N N . ARG A 1 104 ? 5.095 2.002 9.925 1.00 69.06 104 ARG A N 1
ATOM 863 C CA . ARG A 1 104 ? 5.230 2.591 8.586 1.00 69.06 104 ARG A CA 1
ATOM 864 C C . ARG A 1 104 ? 6.342 3.641 8.480 1.00 69.06 104 ARG A C 1
ATOM 866 O O . ARG A 1 104 ? 6.995 3.745 7.448 1.00 69.06 104 ARG A O 1
ATOM 873 N N . ASN A 1 105 ? 6.632 4.383 9.549 1.00 61.50 105 ASN A N 1
ATOM 874 C CA . ASN A 1 105 ? 7.735 5.352 9.585 1.00 61.50 105 ASN A CA 1
ATOM 875 C C . ASN A 1 105 ? 9.118 4.698 9.393 1.00 61.50 105 ASN A C 1
ATOM 877 O O . ASN A 1 105 ? 10.041 5.373 8.936 1.00 61.50 105 ASN A O 1
ATOM 881 N N . LEU A 1 106 ? 9.264 3.395 9.664 1.00 56.78 106 LEU A N 1
ATOM 882 C CA . LEU A 1 106 ? 10.486 2.648 9.345 1.00 56.78 106 LEU A CA 1
ATOM 883 C C . LEU A 1 106 ? 10.751 2.600 7.829 1.00 56.78 106 LEU A C 1
ATOM 885 O O . LEU A 1 106 ? 11.900 2.758 7.412 1.00 56.78 106 LEU A O 1
ATOM 889 N N . LEU A 1 107 ? 9.702 2.510 7.001 1.00 56.62 107 LEU A N 1
ATOM 890 C CA . LEU A 1 107 ? 9.827 2.572 5.538 1.00 56.62 107 LEU A CA 1
ATOM 891 C C . LEU A 1 107 ? 10.387 3.926 5.083 1.00 56.62 107 LEU A C 1
ATOM 893 O O . LEU A 1 107 ? 11.179 3.985 4.147 1.00 56.62 107 LEU A O 1
ATOM 897 N N . ARG A 1 108 ? 10.059 5.016 5.795 1.00 60.50 108 ARG A N 1
ATOM 898 C CA . ARG A 1 108 ? 10.546 6.375 5.502 1.00 60.50 108 ARG A CA 1
ATOM 899 C C . ARG A 1 108 ? 12.033 6.563 5.815 1.00 60.50 108 ARG A C 1
ATOM 901 O O . ARG A 1 108 ? 12.704 7.288 5.082 1.00 60.50 108 ARG A O 1
ATOM 908 N N . LEU A 1 109 ? 12.547 5.935 6.876 1.00 51.16 109 LEU A N 1
ATOM 909 C CA . LEU A 1 109 ? 13.978 5.977 7.208 1.00 51.16 109 LEU A CA 1
ATOM 910 C C . LEU A 1 109 ? 14.807 5.252 6.144 1.00 51.16 109 LEU A C 1
ATOM 912 O O . LEU A 1 109 ? 15.765 5.827 5.633 1.00 51.16 109 LEU A O 1
ATOM 916 N N . HIS A 1 110 ? 14.355 4.071 5.715 1.00 56.09 110 HIS A N 1
ATOM 917 C CA . HIS A 1 110 ? 14.956 3.368 4.580 1.00 56.09 110 HIS A CA 1
ATOM 918 C C . HIS A 1 110 ? 14.894 4.215 3.289 1.00 56.09 110 HIS A C 1
ATOM 920 O O . HIS A 1 110 ? 15.838 4.257 2.504 1.00 56.09 110 HIS A O 1
ATOM 926 N N . TRP A 1 111 ? 13.811 4.969 3.081 1.00 56.72 111 TRP A N 1
ATOM 927 C CA . TRP A 1 111 ? 13.635 5.840 1.912 1.00 56.72 111 TRP A CA 1
ATOM 928 C C . TRP A 1 111 ? 14.594 7.048 1.862 1.00 56.72 111 TRP A C 1
ATOM 930 O O . TRP A 1 111 ? 15.128 7.391 0.803 1.00 56.72 111 TRP A O 1
ATOM 940 N N . LEU A 1 112 ? 14.811 7.722 2.996 1.00 45.59 112 LEU A N 1
ATOM 941 C CA . LEU A 1 112 ? 15.650 8.928 3.088 1.00 45.59 112 LEU A CA 1
ATOM 942 C C . LEU A 1 112 ? 17.149 8.616 3.048 1.00 45.59 112 LEU A C 1
ATOM 944 O O . LEU A 1 112 ? 17.917 9.404 2.494 1.00 45.59 112 LEU A O 1
ATOM 948 N N . GLU A 1 113 ? 17.570 7.471 3.578 1.00 49.97 113 GLU A N 1
ATOM 949 C CA . GLU A 1 113 ? 18.978 7.065 3.558 1.00 49.97 113 GLU A CA 1
ATOM 950 C C . GLU A 1 113 ? 19.460 6.756 2.129 1.00 49.97 113 GLU A C 1
ATOM 952 O O . GLU A 1 113 ? 20.541 7.179 1.718 1.00 49.97 113 GLU A O 1
ATOM 957 N N . HIS A 1 114 ? 18.623 6.113 1.309 1.00 52.44 114 HIS A N 1
ATOM 958 C CA . HIS A 1 114 ? 19.009 5.717 -0.048 1.00 52.44 114 HIS A CA 1
ATOM 959 C C . HIS A 1 114 ? 18.845 6.818 -1.112 1.00 52.44 114 HIS A C 1
ATOM 961 O O . HIS A 1 114 ? 19.605 6.842 -2.081 1.00 52.44 114 HIS A O 1
ATOM 967 N N . THR A 1 115 ? 17.912 7.763 -0.940 1.00 49.38 115 THR A N 1
ATOM 968 C CA . THR A 1 115 ? 17.712 8.876 -1.896 1.00 49.38 115 THR A CA 1
ATOM 969 C C . THR A 1 115 ? 18.723 10.011 -1.721 1.00 49.38 115 THR A C 1
ATOM 971 O O . THR A 1 115 ? 19.132 10.620 -2.707 1.00 49.38 115 THR A O 1
ATOM 974 N N . THR A 1 116 ? 19.195 10.259 -0.495 1.00 43.06 116 THR A N 1
ATOM 975 C CA . THR A 1 116 ? 20.193 11.307 -0.212 1.00 43.06 116 THR A CA 1
ATOM 976 C C . THR A 1 116 ? 21.632 10.873 -0.509 1.00 43.06 116 THR A C 1
ATOM 978 O O . THR A 1 116 ? 22.458 11.706 -0.882 1.00 43.06 116 THR A O 1
ATOM 981 N N . SER A 1 117 ? 21.938 9.574 -0.429 1.00 40.31 117 SER A N 1
ATOM 982 C CA . SER A 1 117 ? 23.284 9.058 -0.721 1.00 40.31 117 SER A CA 1
ATOM 983 C C . SER A 1 117 ? 23.608 9.037 -2.226 1.00 40.31 117 SER A C 1
ATOM 985 O O . SER A 1 117 ? 24.759 9.203 -2.624 1.00 40.31 117 SER A O 1
ATOM 987 N N . SER A 1 118 ? 22.594 8.933 -3.097 1.00 44.38 118 SER A N 1
ATOM 988 C CA . SER A 1 118 ? 22.794 8.980 -4.556 1.00 44.38 118 SER A CA 1
ATOM 989 C C . SER A 1 118 ? 22.913 10.412 -5.117 1.00 44.38 118 SER A C 1
ATOM 991 O O . SER A 1 118 ? 23.450 10.601 -6.206 1.00 44.38 118 SER A O 1
ATOM 993 N N . SER A 1 119 ? 22.496 11.445 -4.369 1.00 36.84 119 SER A N 1
ATOM 994 C CA . SER A 1 119 ? 22.576 12.851 -4.806 1.00 36.84 119 SER A CA 1
ATOM 995 C C . SER A 1 119 ? 23.790 13.629 -4.276 1.00 36.84 119 SER A C 1
ATOM 997 O O . SER A 1 119 ? 23.927 14.811 -4.587 1.00 36.84 119 SER A O 1
ATOM 999 N N . VAL A 1 120 ? 24.690 13.005 -3.504 1.00 37.25 120 VAL A N 1
ATOM 1000 C CA . VAL A 1 120 ? 25.934 13.640 -3.013 1.00 37.25 120 VAL A CA 1
ATOM 1001 C C . VAL A 1 120 ? 27.169 12.894 -3.537 1.00 37.25 120 VAL A C 1
ATOM 1003 O O . VAL A 1 120 ? 28.070 12.516 -2.798 1.00 37.25 120 VAL A O 1
ATOM 1006 N N . SER A 1 121 ? 27.244 12.702 -4.855 1.00 32.19 121 SER A N 1
ATOM 1007 C CA . SER A 1 121 ? 28.529 12.510 -5.537 1.00 32.19 121 SER A CA 1
ATOM 1008 C C . SER A 1 121 ? 28.973 13.844 -6.129 1.00 32.19 121 SER A C 1
ATOM 1010 O O . SER A 1 121 ? 28.347 14.407 -7.026 1.00 32.19 121 SER A O 1
ATOM 1012 N N . LYS A 1 122 ? 30.036 14.372 -5.522 1.00 38.12 122 LYS A N 1
ATOM 1013 C CA . LYS A 1 122 ? 30.702 15.653 -5.769 1.00 38.12 122 LYS A CA 1
ATOM 1014 C C . LYS A 1 122 ? 30.809 15.976 -7.268 1.00 38.12 122 LYS A C 1
ATOM 1016 O O . LYS A 1 122 ? 31.621 15.384 -7.969 1.00 38.12 122 LYS A O 1
ATOM 1021 N N . LYS A 1 123 ? 30.077 16.991 -7.733 1.00 30.94 123 LYS A N 1
ATOM 1022 C CA . LYS A 1 123 ? 30.533 17.820 -8.859 1.00 30.94 123 LYS A CA 1
ATOM 1023 C C . LYS A 1 123 ? 31.406 18.936 -8.274 1.00 30.94 123 LYS A C 1
ATOM 1025 O O . LYS A 1 123 ? 30.874 19.730 -7.495 1.00 30.94 123 LYS A O 1
ATOM 1030 N N . PRO A 1 124 ? 32.711 19.019 -8.584 1.00 35.62 124 PRO A N 1
ATOM 1031 C CA . PRO A 1 124 ? 33.481 20.194 -8.217 1.00 35.62 124 PRO A CA 1
ATOM 1032 C C . PRO A 1 124 ? 32.991 21.381 -9.053 1.00 35.62 124 PRO A C 1
ATOM 1034 O O . PRO A 1 124 ? 32.837 21.282 -10.270 1.00 35.62 124 PRO A O 1
ATOM 1037 N N . ARG A 1 125 ? 32.719 22.499 -8.377 1.00 37.06 125 ARG A N 1
ATOM 1038 C CA . ARG A 1 125 ? 32.545 23.813 -9.000 1.00 37.06 125 ARG A CA 1
ATOM 1039 C C . ARG A 1 125 ? 33.870 24.200 -9.651 1.00 37.06 125 ARG A C 1
ATOM 1041 O O . ARG A 1 125 ? 34.879 24.264 -8.954 1.00 37.06 125 ARG A O 1
ATOM 1048 N N . LEU A 1 126 ? 33.851 24.454 -10.954 1.00 34.62 126 LEU A N 1
ATOM 1049 C CA . LEU A 1 126 ? 34.972 25.052 -11.665 1.00 34.62 126 LEU A CA 1
ATOM 1050 C C . LEU A 1 126 ? 34.684 26.549 -11.812 1.00 34.62 126 LEU A C 1
ATOM 1052 O O . LEU A 1 126 ? 33.946 26.958 -12.708 1.00 34.62 126 LEU A O 1
ATOM 1056 N N . ASP A 1 127 ? 35.222 27.342 -10.889 1.00 34.34 127 ASP A N 1
ATOM 1057 C CA . ASP A 1 127 ? 35.364 28.784 -11.076 1.00 34.34 127 ASP A CA 1
ATOM 1058 C C . ASP A 1 127 ? 36.569 29.046 -12.006 1.00 34.34 127 ASP A C 1
ATOM 1060 O O . ASP A 1 127 ? 37.578 28.343 -11.965 1.00 34.34 127 ASP A O 1
ATOM 1064 N N . GLN A 1 128 ? 36.414 30.029 -12.892 1.00 40.28 128 GLN A N 1
ATOM 1065 C CA . GLN A 1 128 ? 37.364 30.465 -13.929 1.00 40.28 128 GLN A CA 1
ATOM 1066 C C . GLN A 1 128 ? 38.699 30.993 -13.371 1.00 40.28 128 GLN A C 1
ATOM 1068 O O . GLN A 1 128 ? 38.687 31.515 -12.262 1.00 40.28 128 GLN A O 1
ATOM 1073 N N . ILE A 1 129 ? 39.787 30.931 -14.180 1.00 33.41 129 ILE A N 1
ATOM 1074 C CA . ILE A 1 129 ? 40.949 31.871 -14.372 1.00 33.41 129 ILE A CA 1
ATOM 1075 C C . ILE A 1 129 ? 42.080 31.123 -15.185 1.00 33.41 129 ILE A C 1
ATOM 1077 O O . ILE A 1 129 ? 42.065 29.895 -15.177 1.00 33.41 129 ILE A O 1
ATOM 1081 N N . PRO A 1 130 ? 42.949 31.758 -16.026 1.00 39.19 130 PRO A N 1
ATOM 1082 C CA . PRO A 1 130 ? 42.896 31.778 -17.494 1.00 39.19 130 PRO A CA 1
ATOM 1083 C C . PRO A 1 130 ? 44.076 31.030 -18.191 1.00 39.19 130 PRO A C 1
ATOM 1085 O O . PRO A 1 130 ? 44.888 30.361 -17.561 1.00 39.19 130 PRO A O 1
ATOM 1088 N N . ALA A 1 131 ? 44.162 31.164 -19.518 1.00 46.09 131 ALA A N 1
ATOM 1089 C CA . ALA A 1 131 ? 45.102 30.497 -20.427 1.00 46.09 131 ALA A CA 1
ATOM 1090 C C . ALA A 1 131 ? 46.609 30.745 -20.174 1.00 46.09 131 ALA A C 1
ATOM 1092 O O . ALA A 1 131 ? 47.008 31.900 -20.032 1.00 46.09 131 ALA A O 1
ATOM 1093 N N . ALA A 1 132 ? 47.429 29.679 -20.268 1.00 34.75 132 ALA A N 1
ATOM 1094 C CA . ALA A 1 132 ? 48.795 29.667 -20.833 1.00 34.75 132 ALA A CA 1
ATOM 1095 C C . ALA A 1 132 ? 49.444 28.248 -20.837 1.00 34.75 132 ALA A C 1
ATOM 1097 O O . ALA A 1 132 ? 49.648 27.677 -19.776 1.00 34.75 132 ALA A O 1
ATOM 1098 N N . ASN A 1 133 ? 49.855 27.783 -22.032 1.00 33.34 133 ASN A N 1
ATOM 1099 C CA . ASN A 1 133 ? 51.097 27.046 -22.379 1.00 33.34 133 ASN A CA 1
ATOM 1100 C C . ASN A 1 133 ? 51.411 25.574 -21.948 1.00 33.34 133 ASN A C 1
ATOM 1102 O O . ASN A 1 133 ? 51.508 25.276 -20.766 1.00 33.34 133 ASN A O 1
ATOM 1106 N N . LEU A 1 134 ? 51.804 24.788 -22.982 1.00 35.41 134 LEU A N 1
ATOM 1107 C CA . LEU A 1 134 ? 52.876 23.754 -23.100 1.00 35.41 134 LEU A CA 1
ATOM 1108 C C . LEU A 1 134 ? 52.665 22.288 -22.616 1.00 35.41 134 LEU A C 1
ATOM 1110 O O . LEU A 1 134 ? 52.468 22.039 -21.436 1.00 35.41 134 LEU A O 1
ATOM 1114 N N . ASP A 1 135 ? 52.792 21.364 -23.589 1.00 43.97 135 ASP A N 1
ATOM 1115 C CA . ASP A 1 135 ? 53.344 19.983 -23.623 1.00 43.97 135 ASP A CA 1
ATOM 1116 C C . ASP A 1 135 ? 53.261 19.034 -22.401 1.00 43.97 135 ASP A C 1
ATOM 1118 O O . ASP A 1 135 ? 53.838 19.333 -21.359 1.00 43.97 135 ASP A O 1
ATOM 1122 N N . ALA A 1 136 ? 52.685 17.827 -2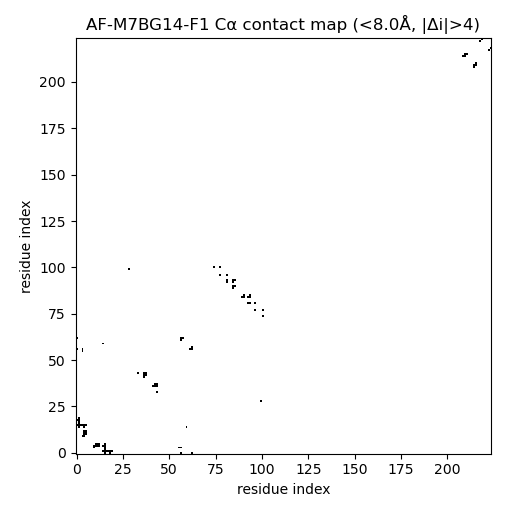2.589 1.00 40.25 136 ALA A N 1
ATOM 1123 C CA . ALA A 1 136 ? 53.202 16.514 -22.124 1.00 40.25 136 ALA A CA 1
ATOM 1124 C C . ALA A 1 136 ? 52.182 15.365 -22.337 1.00 40.25 136 ALA A C 1
ATOM 1126 O O . ALA A 1 136 ? 50.977 15.557 -22.191 1.00 40.25 136 ALA A O 1
ATOM 1127 N N . ASP A 1 137 ? 52.705 14.184 -22.672 1.00 44.94 137 ASP A N 1
ATOM 1128 C CA . ASP A 1 137 ? 52.039 12.910 -22.982 1.00 44.94 137 ASP A CA 1
ATOM 1129 C C . ASP A 1 137 ? 51.012 12.418 -21.934 1.00 44.94 137 ASP A C 1
ATOM 1131 O O . ASP A 1 137 ? 51.257 12.482 -20.729 1.00 44.94 137 ASP A O 1
ATOM 1135 N N . ASP A 1 138 ? 49.873 11.886 -22.403 1.00 43.34 138 ASP A N 1
ATOM 1136 C CA . ASP A 1 138 ? 48.751 11.385 -21.589 1.00 43.34 138 ASP A CA 1
ATOM 1137 C C . ASP A 1 138 ? 48.861 9.849 -21.383 1.00 43.34 138 ASP A C 1
ATOM 1139 O O . ASP A 1 138 ? 48.631 9.090 -22.329 1.00 43.34 138 ASP A O 1
ATOM 1143 N N . PRO A 1 139 ? 49.207 9.351 -20.176 1.00 50.94 139 PRO A N 1
ATOM 1144 C CA . PRO A 1 139 ? 49.470 7.930 -19.894 1.00 50.94 139 PRO A CA 1
ATOM 1145 C C . PRO A 1 139 ? 48.213 7.037 -19.824 1.00 50.94 139 PRO A C 1
ATOM 1147 O O . PRO A 1 139 ? 48.295 5.881 -19.411 1.00 50.94 139 PRO A O 1
ATOM 1150 N N . LEU A 1 140 ? 47.033 7.541 -20.201 1.00 47.31 140 LEU A N 1
ATOM 1151 C CA . LEU A 1 140 ? 45.760 6.825 -20.043 1.00 47.31 140 LEU A CA 1
ATOM 1152 C C . LEU A 1 140 ? 45.445 5.831 -21.182 1.00 47.31 140 LEU A C 1
ATOM 1154 O O . LEU A 1 140 ? 44.538 5.008 -21.050 1.00 47.31 140 LEU A O 1
ATOM 1158 N N . THR A 1 141 ? 46.179 5.891 -22.296 1.00 54.91 141 THR A N 1
ATOM 1159 C CA . THR A 1 141 ? 45.992 4.991 -23.452 1.00 54.91 141 THR A CA 1
ATOM 1160 C C . THR A 1 141 ? 46.697 3.642 -23.265 1.00 54.91 141 THR A C 1
ATOM 1162 O O . THR A 1 141 ? 46.100 2.603 -23.551 1.00 54.91 141 THR A O 1
ATOM 1165 N N . ASP A 1 142 ? 47.887 3.632 -22.660 1.00 56.03 142 ASP A N 1
ATOM 1166 C CA . ASP A 1 142 ? 48.692 2.416 -22.464 1.00 56.03 142 ASP A CA 1
ATOM 1167 C C . ASP A 1 142 ? 48.044 1.402 -21.498 1.00 56.03 142 ASP A C 1
ATOM 1169 O O . ASP A 1 142 ? 48.116 0.189 -21.711 1.00 56.03 142 ASP A O 1
ATOM 1173 N N . GLU A 1 143 ? 47.362 1.869 -20.443 1.00 57.16 143 GLU A N 1
ATOM 1174 C CA . GLU A 1 143 ? 46.706 0.981 -19.464 1.00 57.16 143 GLU A CA 1
ATOM 1175 C C . GLU A 1 143 ? 45.476 0.260 -20.043 1.00 57.16 143 GLU A C 1
ATOM 1177 O O . GLU A 1 143 ? 45.139 -0.853 -19.626 1.00 57.16 143 GLU A O 1
ATOM 1182 N N . GLN A 1 144 ? 44.794 0.874 -21.015 1.00 58.53 144 GLN A N 1
ATOM 1183 C CA . GLN A 1 144 ? 43.642 0.264 -21.682 1.00 58.53 144 GLN A CA 1
ATOM 1184 C C . GLN A 1 144 ? 44.074 -0.805 -22.690 1.00 58.53 144 GLN A C 1
ATOM 1186 O O . GLN A 1 144 ? 43.425 -1.851 -22.783 1.00 58.53 144 GLN A O 1
ATOM 1191 N N . GLU A 1 145 ? 45.186 -0.582 -23.393 1.00 61.38 145 GLU A N 1
ATOM 1192 C CA . GLU A 1 145 ? 45.745 -1.544 -24.346 1.00 61.38 145 GLU A CA 1
ATOM 1193 C C . GLU A 1 145 ? 46.295 -2.793 -23.644 1.00 61.38 145 GLU A C 1
ATOM 1195 O O . GLU A 1 145 ? 45.980 -3.913 -24.052 1.00 61.38 145 GLU A O 1
ATOM 1200 N N . GLN A 1 146 ? 47.009 -2.635 -22.522 1.00 66.50 146 GLN A N 1
ATOM 1201 C CA . GLN A 1 146 ? 47.517 -3.774 -21.740 1.00 66.50 146 GLN A CA 1
ATOM 1202 C C . GLN A 1 146 ? 46.390 -4.677 -21.225 1.00 66.50 146 GLN A C 1
ATOM 1204 O O . GLN A 1 146 ? 46.485 -5.906 -21.278 1.00 66.50 146 GLN A O 1
ATOM 1209 N N . LYS A 1 147 ? 45.283 -4.074 -20.779 1.00 73.44 147 LYS A N 1
ATOM 1210 C CA . LYS A 1 147 ? 44.120 -4.812 -20.276 1.00 73.44 147 LYS A CA 1
ATOM 1211 C C . LYS A 1 147 ? 43.403 -5.595 -21.380 1.00 73.44 147 LYS A C 1
ATOM 1213 O O . LYS A 1 147 ? 42.903 -6.690 -21.125 1.00 73.44 147 LYS A O 1
ATOM 1218 N N . ALA A 1 148 ? 43.377 -5.057 -22.600 1.00 74.25 148 ALA A N 1
ATOM 1219 C CA . ALA A 1 148 ? 42.824 -5.745 -23.763 1.00 74.25 148 ALA A CA 1
ATOM 1220 C C . ALA A 1 148 ? 43.707 -6.928 -24.203 1.00 74.25 148 ALA A C 1
ATOM 1222 O O . ALA A 1 148 ? 43.184 -7.992 -24.539 1.00 74.25 148 ALA A O 1
ATOM 1223 N N . GLU A 1 149 ? 45.034 -6.779 -24.159 1.00 69.62 149 GLU A N 1
ATOM 1224 C CA . GLU A 1 149 ? 45.983 -7.849 -24.496 1.00 69.62 149 GLU A CA 1
ATOM 1225 C C . GLU A 1 149 ? 45.901 -9.015 -23.488 1.00 69.62 149 GLU A C 1
ATOM 1227 O O . GLU A 1 149 ? 45.812 -10.181 -23.884 1.00 69.62 149 GLU A O 1
ATOM 1232 N N . GLU A 1 150 ? 45.821 -8.721 -22.182 1.00 70.50 150 GLU A N 1
ATOM 1233 C CA . GLU A 1 150 ? 45.648 -9.745 -21.139 1.00 70.50 150 GLU A CA 1
ATOM 1234 C C . GLU A 1 150 ? 44.329 -10.524 -21.281 1.00 70.50 150 GLU A C 1
ATOM 1236 O O . GLU A 1 150 ? 44.306 -11.749 -21.107 1.00 70.50 150 GLU A O 1
ATOM 1241 N N . GLU A 1 151 ? 43.224 -9.856 -21.638 1.00 69.31 151 GLU A N 1
ATOM 1242 C CA . GLU A 1 151 ? 41.941 -10.526 -21.884 1.00 69.31 151 GLU A CA 1
ATOM 1243 C C . GLU A 1 151 ? 41.995 -11.462 -23.098 1.00 69.31 151 GLU A C 1
ATOM 1245 O O . GLU A 1 151 ? 41.423 -12.558 -23.055 1.00 69.31 151 GLU A O 1
ATOM 1250 N N . ARG A 1 152 ? 42.726 -11.081 -24.154 1.00 73.00 152 ARG A N 1
ATOM 1251 C CA . ARG A 1 152 ? 42.928 -11.930 -25.338 1.00 73.00 152 ARG A CA 1
ATOM 1252 C C . ARG A 1 152 ? 43.723 -13.188 -25.007 1.00 73.00 152 ARG A C 1
ATOM 1254 O O . ARG A 1 152 ? 43.277 -14.282 -25.354 1.00 73.00 152 ARG A O 1
ATOM 1261 N N . ILE A 1 153 ? 44.834 -13.053 -24.281 1.00 70.44 153 ILE A N 1
ATOM 1262 C CA . ILE A 1 153 ? 45.666 -14.193 -23.861 1.00 70.44 153 ILE A CA 1
ATOM 1263 C C . ILE A 1 153 ? 44.867 -15.130 -22.941 1.00 70.44 153 ILE A C 1
ATOM 1265 O O . ILE A 1 153 ? 44.931 -16.358 -23.060 1.00 70.44 153 ILE A O 1
ATOM 1269 N N . ARG A 1 154 ? 44.048 -14.572 -22.041 1.00 74.12 154 ARG A N 1
ATOM 1270 C CA . ARG A 1 154 ? 43.177 -15.359 -21.157 1.00 74.12 154 ARG A CA 1
ATOM 1271 C C . ARG A 1 154 ? 42.113 -16.136 -21.935 1.00 74.12 154 ARG A C 1
ATOM 1273 O O . ARG A 1 154 ? 41.854 -17.293 -21.603 1.00 74.12 154 ARG A O 1
ATOM 1280 N N . MET A 1 155 ? 41.518 -15.532 -22.962 1.00 64.69 155 MET A N 1
ATOM 1281 C CA . MET A 1 155 ? 40.540 -16.193 -23.831 1.00 64.69 155 MET A CA 1
ATOM 1282 C C . MET A 1 155 ? 41.181 -17.340 -24.628 1.00 64.69 155 MET A C 1
ATOM 1284 O O . MET A 1 155 ? 40.614 -18.430 -24.701 1.00 64.69 155 MET A O 1
ATOM 1288 N N . GLU A 1 156 ? 42.381 -17.124 -25.170 1.00 67.31 156 GLU A N 1
ATOM 1289 C CA . GLU A 1 156 ? 43.132 -18.127 -25.936 1.00 67.31 156 GLU A CA 1
ATOM 1290 C C . GLU A 1 156 ? 43.522 -19.346 -25.081 1.00 67.31 156 GLU A C 1
ATOM 1292 O O . GLU A 1 156 ? 43.361 -20.493 -25.510 1.00 67.31 156 GLU A O 1
ATOM 1297 N N . ASN A 1 157 ? 43.940 -19.125 -23.832 1.00 65.81 157 ASN A N 1
ATOM 1298 C CA . ASN A 1 157 ? 44.264 -20.205 -22.895 1.00 65.81 157 ASN A CA 1
ATOM 1299 C C . ASN A 1 157 ? 43.034 -21.025 -22.469 1.00 65.81 157 ASN A C 1
ATOM 1301 O O . ASN A 1 157 ? 43.134 -22.237 -22.273 1.00 65.81 157 ASN A O 1
ATOM 1305 N N . ILE A 1 158 ? 41.855 -20.402 -22.359 1.00 62.12 158 ILE A N 1
ATOM 1306 C CA . ILE A 1 158 ? 40.599 -21.124 -22.084 1.00 62.12 158 ILE A CA 1
ATOM 1307 C C . ILE A 1 158 ? 40.181 -21.967 -23.298 1.00 62.12 158 ILE A C 1
ATOM 1309 O O . ILE A 1 158 ? 39.674 -23.077 -23.129 1.00 62.12 158 ILE A O 1
ATOM 1313 N N . LEU A 1 159 ? 40.417 -21.471 -24.516 1.00 60.62 159 LEU A N 1
ATOM 1314 C CA . LEU A 1 159 ? 40.042 -22.163 -25.749 1.00 60.62 159 LEU A CA 1
ATOM 1315 C C . LEU A 1 159 ? 40.977 -23.342 -26.079 1.00 60.62 159 LEU A C 1
ATOM 1317 O O . LEU A 1 159 ? 40.518 -24.366 -26.582 1.00 60.62 159 LEU A O 1
ATOM 1321 N N . SER A 1 160 ? 42.270 -23.222 -25.761 1.00 58.72 160 SER A N 1
ATOM 1322 C CA . SER A 1 160 ? 43.297 -24.249 -26.012 1.00 58.72 160 SER A CA 1
ATOM 1323 C C . SER A 1 160 ? 43.476 -25.259 -24.868 1.00 58.72 160 SER A C 1
ATOM 1325 O O . SER A 1 160 ? 44.028 -26.338 -25.081 1.00 58.72 160 SER A O 1
ATOM 1327 N N . GLY A 1 161 ? 42.962 -24.966 -23.669 1.00 55.25 161 GLY A N 1
ATOM 1328 C CA . GLY A 1 161 ? 43.069 -25.831 -22.487 1.00 55.25 161 GLY A CA 1
ATOM 1329 C C . GLY A 1 161 ? 42.149 -27.059 -22.472 1.00 55.25 161 GLY A C 1
ATOM 1330 O O . GLY A 1 161 ? 42.168 -27.817 -21.502 1.00 55.25 161 GLY A O 1
ATOM 1331 N N . ASN A 1 162 ? 41.331 -27.272 -23.511 1.00 52.22 162 ASN A N 1
ATOM 1332 C CA . ASN A 1 162 ? 40.392 -28.389 -23.581 1.00 52.22 162 ASN A CA 1
ATOM 1333 C C . ASN A 1 162 ? 40.921 -29.512 -24.501 1.00 52.22 162 ASN A C 1
ATOM 1335 O O . ASN A 1 162 ? 40.817 -29.406 -25.726 1.00 52.22 162 ASN A O 1
ATOM 1339 N N . PRO A 1 163 ? 41.437 -30.626 -23.948 1.00 53.91 163 PRO A N 1
ATOM 1340 C CA . PRO A 1 163 ? 42.008 -31.724 -24.733 1.00 53.91 163 PRO A CA 1
ATOM 1341 C C . PRO A 1 163 ? 40.979 -32.494 -25.586 1.00 53.91 163 PRO A C 1
ATOM 1343 O O . PRO A 1 163 ? 41.356 -33.409 -26.313 1.00 53.91 163 PRO A O 1
ATOM 1346 N N . LEU A 1 164 ? 39.689 -32.138 -25.531 1.00 54.59 164 LEU A N 1
ATOM 1347 C CA . LEU A 1 164 ? 38.613 -32.750 -26.320 1.00 54.59 164 LEU A CA 1
ATOM 1348 C C . LEU A 1 164 ? 38.374 -32.099 -27.697 1.00 54.59 164 LEU A C 1
ATOM 1350 O O . LEU A 1 164 ? 37.543 -32.605 -28.448 1.00 54.59 164 LEU A O 1
ATOM 1354 N N . LEU A 1 165 ? 39.067 -31.007 -28.050 1.00 53.09 165 LEU A N 1
ATOM 1355 C CA . LEU A 1 165 ? 38.818 -30.267 -29.302 1.00 53.09 165 LEU A CA 1
ATOM 1356 C C . LEU A 1 165 ? 39.849 -30.489 -30.423 1.00 53.09 165 LEU A C 1
ATOM 1358 O O . LEU A 1 165 ? 39.643 -30.003 -31.532 1.00 53.09 165 LEU A O 1
ATOM 1362 N N . ASN A 1 166 ? 40.911 -31.270 -30.198 1.00 50.41 166 ASN A N 1
ATOM 1363 C CA . ASN A 1 166 ? 41.924 -31.552 -31.223 1.00 50.41 166 ASN A CA 1
ATOM 1364 C C . ASN A 1 166 ? 41.672 -32.913 -31.910 1.00 50.41 166 ASN A C 1
ATOM 1366 O O . ASN A 1 166 ? 42.372 -33.893 -31.670 1.00 50.41 166 ASN A O 1
ATOM 1370 N N . LEU A 1 167 ? 40.636 -32.987 -32.756 1.00 47.56 167 LEU A N 1
ATOM 1371 C CA . LEU A 1 167 ? 40.294 -34.171 -33.567 1.00 47.56 167 LEU A CA 1
ATOM 1372 C C . LEU A 1 167 ? 40.215 -33.849 -35.068 1.00 47.56 167 LEU A C 1
ATOM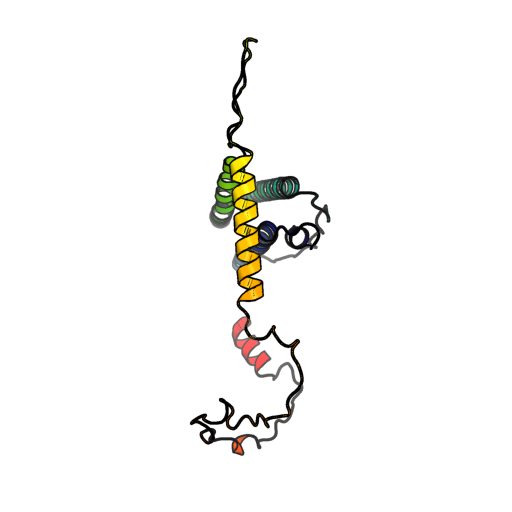 1374 O O . LEU A 1 167 ? 39.253 -34.185 -35.753 1.00 47.56 167 LEU A O 1
ATOM 1378 N N . THR A 1 168 ? 41.261 -33.225 -35.609 1.00 43.38 168 THR A N 1
ATOM 1379 C CA . THR A 1 168 ? 41.495 -33.190 -37.063 1.00 43.38 168 THR A CA 1
ATOM 1380 C C . THR A 1 168 ? 42.882 -33.753 -37.389 1.00 43.38 168 THR A C 1
ATOM 1382 O O . THR A 1 168 ? 43.827 -33.046 -37.712 1.00 43.38 168 THR A O 1
ATOM 1385 N N . GLY A 1 169 ? 43.003 -35.078 -37.273 1.00 46.88 169 GLY A N 1
ATOM 1386 C CA . GLY A 1 169 ? 44.159 -35.886 -37.680 1.00 46.88 169 GLY A CA 1
ATOM 1387 C C . GLY A 1 169 ? 43.715 -37.336 -37.936 1.00 46.88 169 GLY A C 1
ATOM 1388 O O . GLY A 1 169 ? 42.698 -37.747 -37.378 1.00 46.88 169 GLY A O 1
ATOM 1389 N N . PRO A 1 170 ? 44.374 -38.091 -38.833 1.00 41.84 170 PRO A N 1
ATOM 1390 C CA . PRO A 1 170 ? 43.720 -39.134 -39.620 1.00 41.84 170 PRO A CA 1
ATOM 1391 C C . PRO A 1 170 ? 43.342 -40.401 -38.836 1.00 41.84 170 PRO A C 1
ATOM 1393 O O . PRO A 1 170 ? 44.013 -40.837 -37.907 1.00 41.84 170 PRO A O 1
ATOM 1396 N N . VAL A 1 171 ? 42.238 -40.980 -39.305 1.00 44.00 171 VAL A N 1
ATOM 1397 C CA . VAL A 1 171 ? 41.481 -42.147 -38.833 1.00 44.00 171 VAL A CA 1
ATOM 1398 C C . VAL A 1 171 ? 42.344 -43.379 -38.513 1.00 44.00 171 VAL A C 1
ATOM 1400 O O . VAL A 1 171 ? 43.030 -43.905 -39.388 1.00 44.00 171 VAL A O 1
ATOM 1403 N N . GLN A 1 172 ? 42.185 -43.922 -37.299 1.00 41.31 172 GLN A N 1
ATOM 1404 C CA . GLN A 1 172 ? 42.448 -45.330 -36.959 1.00 41.31 172 GLN A CA 1
ATOM 1405 C C . GLN A 1 172 ? 41.325 -45.904 -36.063 1.00 41.31 172 GLN A C 1
ATOM 1407 O O . GLN A 1 172 ? 40.620 -45.139 -35.403 1.00 41.31 172 GLN A O 1
ATOM 1412 N N . PRO A 1 173 ? 41.074 -47.230 -36.106 1.00 44.81 173 PRO A N 1
ATOM 1413 C CA . PRO A 1 173 ? 39.736 -47.786 -35.935 1.00 44.81 173 PRO A CA 1
ATOM 1414 C C . PRO A 1 173 ? 39.327 -48.085 -34.484 1.00 44.81 173 PRO A C 1
ATOM 1416 O O . PRO A 1 173 ? 40.134 -48.420 -33.623 1.00 44.81 173 PRO A O 1
ATOM 1419 N N . GLN A 1 174 ? 38.012 -47.974 -34.284 1.00 48.72 174 GLN A N 1
ATOM 1420 C CA . GLN A 1 174 ? 37.193 -48.195 -33.089 1.00 48.72 174 GLN A CA 1
ATOM 1421 C C . GLN A 1 174 ? 37.766 -49.138 -32.012 1.00 48.72 174 GLN A C 1
ATOM 1423 O O . GLN A 1 174 ? 37.741 -50.361 -32.149 1.00 48.72 174 GLN A O 1
ATOM 1428 N N . ALA A 1 175 ? 38.115 -48.564 -30.857 1.00 39.50 175 ALA A N 1
ATOM 1429 C CA . ALA A 1 175 ? 38.142 -49.280 -29.586 1.00 39.50 175 ALA A CA 1
ATOM 1430 C C . ALA A 1 175 ? 36.764 -49.165 -28.905 1.00 39.50 175 ALA A C 1
ATOM 1432 O O . ALA A 1 175 ? 36.291 -48.075 -28.590 1.00 39.50 175 ALA A O 1
ATOM 1433 N N . ASN A 1 176 ? 36.110 -50.309 -28.694 1.00 40.97 176 ASN A N 1
ATOM 1434 C CA . ASN A 1 176 ? 34.829 -50.454 -27.997 1.00 40.97 176 ASN A CA 1
ATOM 1435 C C . ASN A 1 176 ? 34.873 -49.842 -26.579 1.00 40.97 176 ASN A C 1
ATOM 1437 O O . ASN A 1 176 ? 35.422 -50.447 -25.656 1.00 40.97 176 ASN A O 1
ATOM 1441 N N . PHE A 1 177 ? 34.234 -48.688 -26.367 1.00 45.94 177 PHE A N 1
ATOM 1442 C CA . PHE A 1 177 ? 34.060 -48.102 -25.034 1.00 45.94 177 PHE A CA 1
ATOM 1443 C C . PHE A 1 177 ? 32.767 -48.618 -24.386 1.00 45.94 177 PHE A C 1
ATOM 1445 O O . PHE A 1 177 ? 31.681 -48.073 -24.581 1.00 45.94 177 PHE A O 1
ATOM 1452 N N . LYS A 1 178 ? 32.868 -49.710 -23.620 1.00 50.62 178 LYS A N 1
ATOM 1453 C CA . LYS A 1 178 ? 31.751 -50.264 -22.838 1.00 50.62 178 LYS A CA 1
ATOM 1454 C C . LYS A 1 178 ? 31.861 -49.799 -21.384 1.00 50.62 178 LYS A C 1
ATOM 1456 O O . LYS A 1 178 ? 32.701 -50.296 -20.637 1.00 50.62 178 LYS A O 1
ATOM 1461 N N . VAL A 1 179 ? 30.998 -48.868 -20.973 1.00 56.09 179 VAL A N 1
ATOM 1462 C CA . VAL A 1 179 ? 30.879 -48.409 -19.575 1.00 56.09 179 VAL A CA 1
ATOM 1463 C C . VAL A 1 179 ? 30.447 -49.588 -18.697 1.00 56.09 179 VAL A C 1
ATOM 1465 O O . VAL A 1 179 ? 29.349 -50.116 -18.862 1.00 56.09 179 VAL A O 1
ATOM 1468 N N . LYS A 1 180 ? 31.325 -50.038 -17.790 1.00 50.88 180 LYS A N 1
ATOM 1469 C CA . LYS A 1 180 ? 31.158 -51.298 -17.040 1.00 50.88 180 LYS A CA 1
ATOM 1470 C C . LYS A 1 180 ? 30.567 -51.143 -15.631 1.00 50.88 180 LYS A C 1
ATOM 1472 O O . LYS A 1 180 ? 30.444 -52.143 -14.938 1.00 50.88 180 LYS A O 1
ATOM 1477 N N . ARG A 1 181 ? 30.164 -49.942 -15.202 1.00 56.72 181 ARG A N 1
ATOM 1478 C CA . ARG A 1 181 ? 29.380 -49.726 -13.970 1.00 56.72 181 ARG A CA 1
ATOM 1479 C C . ARG A 1 181 ? 28.819 -48.309 -13.932 1.00 56.72 181 ARG A C 1
ATOM 1481 O O . ARG A 1 181 ? 29.485 -47.371 -14.360 1.00 56.72 181 ARG A O 1
ATOM 1488 N N . ARG A 1 182 ? 27.589 -48.178 -13.443 1.00 56.72 182 ARG A N 1
ATOM 1489 C CA . ARG A 1 182 ? 26.864 -46.914 -13.258 1.00 56.72 182 ARG A CA 1
ATOM 1490 C C . ARG A 1 182 ? 26.723 -46.689 -11.753 1.00 56.72 182 ARG A C 1
ATOM 1492 O O . ARG A 1 182 ? 26.547 -47.643 -11.008 1.00 56.72 182 ARG A O 1
ATOM 1499 N N . TRP A 1 183 ? 26.875 -45.451 -11.312 1.00 49.50 183 TRP A N 1
ATOM 1500 C CA . TRP A 1 183 ? 26.977 -45.082 -9.897 1.00 49.50 183 TRP A CA 1
ATOM 1501 C C . TRP A 1 183 ? 25.691 -45.347 -9.082 1.00 49.50 183 TRP A C 1
ATOM 1503 O O . TRP A 1 183 ? 25.770 -45.485 -7.868 1.00 49.50 183 TRP A O 1
ATOM 1513 N N . ASP A 1 184 ? 24.541 -45.514 -9.743 1.00 57.72 184 ASP A N 1
ATOM 1514 C CA . ASP A 1 184 ? 23.259 -45.918 -9.140 1.00 57.72 184 ASP A CA 1
ATOM 1515 C C . ASP A 1 184 ? 23.168 -47.407 -8.739 1.00 57.72 184 ASP A C 1
ATOM 1517 O O . ASP A 1 184 ? 22.143 -47.849 -8.216 1.00 57.72 184 ASP A O 1
ATOM 1521 N N . ASP A 1 185 ? 24.196 -48.215 -9.022 1.00 52.25 185 ASP A N 1
ATOM 1522 C CA . ASP A 1 185 ? 24.127 -49.678 -8.877 1.00 52.25 185 ASP A CA 1
ATOM 1523 C C . ASP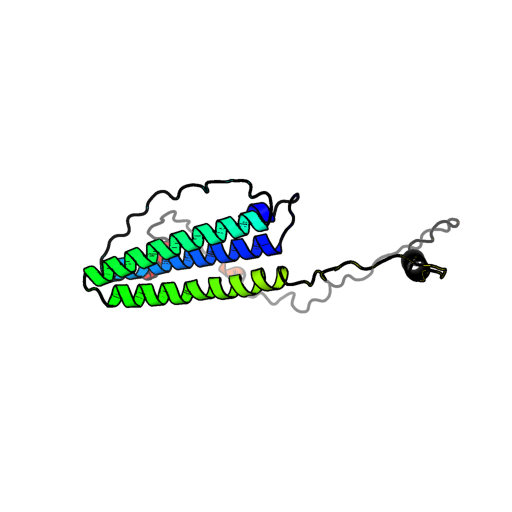 A 1 185 ? 24.605 -50.200 -7.506 1.00 52.25 185 ASP A C 1
ATOM 1525 O O . ASP A 1 185 ? 24.485 -51.389 -7.233 1.00 52.25 185 ASP A O 1
ATOM 1529 N N . ASP A 1 186 ? 25.077 -49.319 -6.614 1.00 57.09 186 ASP A N 1
ATOM 1530 C CA . ASP A 1 186 ? 25.405 -49.639 -5.214 1.00 57.09 186 ASP A CA 1
ATOM 1531 C C . ASP A 1 186 ? 24.651 -48.706 -4.250 1.00 57.09 186 ASP A C 1
ATOM 1533 O O . ASP A 1 186 ? 25.217 -47.788 -3.657 1.00 57.09 186 ASP A O 1
ATOM 1537 N N . VAL A 1 187 ? 23.349 -48.952 -4.067 1.00 57.19 187 VAL A N 1
ATOM 1538 C CA . VAL A 1 187 ? 22.559 -48.326 -2.992 1.00 57.19 187 VAL A CA 1
ATOM 1539 C C . VAL A 1 187 ? 22.107 -49.394 -1.999 1.00 57.19 187 VAL A C 1
ATOM 1541 O O . VAL A 1 187 ? 21.272 -50.246 -2.304 1.00 57.19 187 VAL A O 1
ATOM 1544 N N . VAL A 1 188 ? 22.643 -49.311 -0.781 1.00 55.69 188 VAL A N 1
ATOM 1545 C CA . VAL A 1 188 ? 22.496 -50.252 0.350 1.00 55.69 188 VAL A CA 1
ATOM 1546 C C . VAL A 1 188 ? 21.065 -50.426 0.905 1.00 55.69 188 VAL A C 1
ATOM 1548 O O . VAL A 1 188 ? 20.877 -51.105 1.909 1.00 55.69 188 VAL A O 1
ATOM 1551 N N . PHE A 1 189 ? 20.036 -49.859 0.262 1.00 52.91 189 PHE A N 1
ATOM 1552 C CA . PHE A 1 189 ? 18.651 -49.846 0.763 1.00 52.91 189 PHE A CA 1
ATOM 1553 C C . PHE A 1 189 ? 17.608 -50.490 -0.162 1.00 52.91 189 PHE A C 1
ATOM 1555 O O . PHE A 1 189 ? 16.404 -50.361 0.084 1.00 52.91 189 PHE A O 1
ATOM 1562 N N . LYS A 1 190 ? 18.020 -51.240 -1.192 1.00 56.66 190 LYS A N 1
ATOM 1563 C CA . LYS A 1 190 ? 17.094 -52.121 -1.925 1.00 56.66 190 LYS A CA 1
ATOM 1564 C C . LYS A 1 190 ? 16.709 -53.317 -1.045 1.00 56.66 190 LYS A C 1
ATOM 1566 O O . LYS A 1 190 ? 17.321 -54.369 -1.167 1.00 56.66 190 LYS A O 1
ATOM 1571 N N . ASN A 1 191 ? 15.760 -53.093 -0.123 1.00 52.22 191 ASN A N 1
ATOM 1572 C CA . ASN A 1 191 ? 14.838 -54.052 0.531 1.00 52.22 191 ASN A CA 1
ATOM 1573 C C . ASN A 1 191 ? 14.338 -53.597 1.928 1.00 52.22 191 ASN A C 1
ATOM 1575 O O . ASN A 1 191 ? 14.037 -54.435 2.773 1.00 52.22 191 ASN A O 1
ATOM 1579 N N . CYS A 1 192 ? 14.191 -52.290 2.197 1.00 49.91 192 CYS A N 1
ATOM 1580 C CA . CYS A 1 192 ? 13.723 -51.806 3.513 1.00 49.91 192 CYS A CA 1
ATOM 1581 C C . CYS A 1 192 ? 12.271 -51.283 3.579 1.00 49.91 192 CYS A C 1
ATOM 1583 O O . CYS A 1 192 ? 11.857 -50.800 4.631 1.00 49.91 192 CYS A O 1
ATOM 1585 N N . ALA A 1 193 ? 11.456 -51.382 2.524 1.00 47.81 193 ALA A N 1
ATOM 1586 C CA . ALA A 1 193 ? 10.062 -50.918 2.582 1.00 47.81 193 ALA A CA 1
ATOM 1587 C C . ALA A 1 193 ? 9.099 -52.040 3.018 1.00 47.81 193 ALA A C 1
ATOM 1589 O O . ALA A 1 193 ? 8.439 -52.684 2.204 1.00 47.81 193 ALA A O 1
ATOM 1590 N N . LYS A 1 194 ? 9.016 -52.275 4.331 1.00 44.47 194 LYS A N 1
ATOM 1591 C CA . LYS A 1 194 ? 7.962 -53.083 4.963 1.00 44.47 194 LYS A CA 1
ATOM 1592 C C . LYS A 1 194 ? 6.635 -52.304 4.900 1.00 44.47 194 LYS A C 1
ATOM 1594 O O . LYS A 1 194 ? 6.584 -51.196 5.422 1.00 44.47 194 LYS A O 1
ATOM 1599 N N . GLY A 1 195 ? 5.576 -52.866 4.298 1.00 55.28 195 GLY A N 1
ATOM 1600 C CA . GLY A 1 195 ? 4.205 -52.326 4.438 1.00 55.28 195 GLY A CA 1
ATOM 1601 C C . GLY A 1 195 ? 3.338 -52.168 3.179 1.00 55.28 195 GLY A C 1
ATOM 1602 O O . GLY A 1 195 ? 2.284 -51.546 3.264 1.00 55.28 195 GLY A O 1
ATOM 1603 N N . ILE A 1 196 ? 3.720 -52.716 2.021 1.00 48.41 196 ILE A N 1
ATOM 1604 C CA . ILE A 1 196 ? 2.933 -52.550 0.776 1.00 48.41 196 ILE A CA 1
ATOM 1605 C C . ILE A 1 196 ? 1.584 -53.315 0.806 1.00 48.41 196 ILE A C 1
ATOM 1607 O O . ILE A 1 196 ? 0.676 -52.985 0.045 1.00 48.41 196 ILE A O 1
ATOM 1611 N N . ASP A 1 197 ? 1.382 -54.255 1.736 1.00 51.28 197 ASP A N 1
ATOM 1612 C CA . ASP A 1 197 ? 0.143 -55.049 1.815 1.00 51.28 197 ASP A CA 1
ATOM 1613 C C . ASP A 1 197 ? -1.053 -54.358 2.507 1.00 51.28 197 ASP A C 1
ATOM 1615 O O . ASP A 1 197 ? -2.177 -54.850 2.402 1.00 51.28 197 ASP A O 1
ATOM 1619 N N . GLU A 1 198 ? -0.889 -53.192 3.148 1.00 51.50 198 GLU A N 1
ATOM 1620 C CA . GLU A 1 198 ? -2.023 -52.505 3.805 1.00 51.50 198 GLU A CA 1
ATOM 1621 C C . GLU A 1 198 ? -2.847 -51.586 2.881 1.00 51.50 198 GLU A C 1
ATOM 1623 O O . GLU A 1 198 ? -3.881 -51.052 3.283 1.00 51.50 198 GLU A O 1
ATOM 1628 N N . MET A 1 199 ? -2.471 -51.435 1.606 1.00 52.94 199 MET A N 1
ATOM 1629 C CA . MET A 1 199 ? -3.209 -50.587 0.655 1.00 52.94 199 MET A CA 1
ATOM 1630 C C . MET A 1 199 ? -4.515 -51.207 0.112 1.00 52.94 199 MET A C 1
ATOM 1632 O O . MET A 1 199 ? -5.204 -50.570 -0.685 1.00 52.94 199 MET A O 1
ATOM 1636 N N . LYS A 1 200 ? -4.909 -52.406 0.565 1.00 54.22 200 LYS A N 1
ATOM 1637 C CA . LYS A 1 200 ? -6.161 -53.092 0.179 1.00 54.22 200 LYS A CA 1
ATOM 1638 C C . LYS A 1 200 ? -7.319 -52.873 1.167 1.00 54.22 200 LYS A C 1
ATOM 1640 O O . LYS A 1 200 ? -7.999 -53.820 1.554 1.00 54.22 200 LYS A O 1
ATOM 1645 N N . LYS A 1 201 ? -7.590 -51.630 1.570 1.00 54.50 201 LYS A N 1
ATOM 1646 C CA . LYS A 1 201 ? -8.916 -51.270 2.104 1.00 54.50 201 LYS A CA 1
ATOM 1647 C C . LYS A 1 201 ? -9.572 -50.265 1.172 1.00 54.50 201 LYS A C 1
ATOM 1649 O O . LYS A 1 201 ? -9.052 -49.170 0.966 1.00 54.50 201 LYS A O 1
ATOM 1654 N N . ASP A 1 202 ? -10.694 -50.686 0.597 1.00 56.31 202 ASP A N 1
ATOM 1655 C CA . ASP A 1 202 ? -11.497 -49.953 -0.376 1.00 56.31 202 ASP A CA 1
ATOM 1656 C C . ASP A 1 202 ? -11.705 -48.489 0.027 1.00 56.31 202 ASP A C 1
ATOM 1658 O O . ASP A 1 202 ? -12.420 -48.168 0.981 1.00 56.31 202 ASP A O 1
ATOM 1662 N N . LYS A 1 203 ? -11.110 -47.570 -0.740 1.00 58.00 203 LYS A N 1
ATOM 1663 C CA . LYS A 1 203 ? -11.423 -46.143 -0.643 1.00 58.00 203 LYS A CA 1
ATOM 1664 C C . LYS A 1 203 ? -12.756 -45.903 -1.340 1.00 58.00 203 LYS A C 1
ATOM 1666 O O . LYS A 1 203 ? -12.803 -45.578 -2.524 1.00 58.00 203 LYS A O 1
ATOM 1671 N N . ARG A 1 204 ? -13.855 -46.054 -0.600 1.00 58.62 204 ARG A N 1
ATOM 1672 C CA . ARG A 1 204 ? -15.163 -45.544 -1.024 1.00 58.62 204 ARG A CA 1
ATOM 1673 C C . ARG A 1 204 ? -15.055 -44.022 -1.116 1.00 58.62 204 ARG A C 1
ATOM 1675 O O . ARG A 1 204 ? -15.009 -43.338 -0.097 1.00 58.62 204 ARG A O 1
ATOM 1682 N N . PHE A 1 205 ? -14.942 -43.499 -2.333 1.00 57.44 205 PHE A N 1
ATOM 1683 C CA . PHE A 1 205 ? -14.922 -42.063 -2.581 1.00 57.44 205 PHE A CA 1
ATOM 1684 C C . PHE A 1 205 ? -16.310 -41.499 -2.267 1.00 57.44 205 PHE A C 1
ATOM 1686 O O . PHE A 1 205 ? -17.255 -41.676 -3.033 1.00 57.44 205 PHE A O 1
ATOM 1693 N N . VAL A 1 206 ? -16.448 -40.873 -1.101 1.00 60.44 206 VAL A N 1
ATOM 1694 C CA . VAL A 1 206 ? -17.654 -40.133 -0.735 1.00 60.44 206 VAL A CA 1
ATOM 1695 C C . VAL A 1 206 ? -17.424 -38.682 -1.141 1.00 60.44 206 VAL A C 1
ATOM 1697 O O . VAL A 1 206 ? -16.633 -37.980 -0.515 1.00 60.44 206 VAL A O 1
ATOM 1700 N N . ASN A 1 207 ? -18.101 -38.240 -2.200 1.00 57.75 207 ASN A N 1
ATOM 1701 C CA . ASN A 1 207 ? -18.122 -36.838 -2.612 1.00 57.75 207 ASN A CA 1
ATOM 1702 C C . ASN A 1 207 ? -19.089 -36.047 -1.714 1.00 57.75 207 ASN A C 1
ATOM 1704 O O . ASN A 1 207 ? -20.178 -35.670 -2.134 1.00 57.75 207 ASN A O 1
ATOM 1708 N N . ASP A 1 208 ? -18.721 -35.879 -0.445 1.00 71.50 208 ASP A N 1
ATOM 1709 C CA . ASP A 1 208 ? -19.462 -35.083 0.535 1.00 71.50 208 ASP A CA 1
ATOM 1710 C C . ASP A 1 208 ? -18.495 -34.062 1.147 1.00 71.50 208 ASP A C 1
ATOM 1712 O O . ASP A 1 208 ? -17.604 -34.398 1.934 1.00 71.50 208 ASP A O 1
ATOM 1716 N N . THR A 1 209 ? -18.646 -32.799 0.746 1.00 63.56 209 THR A N 1
ATOM 1717 C CA . THR A 1 209 ? -17.795 -31.690 1.192 1.00 63.56 209 THR A CA 1
ATOM 1718 C C . THR A 1 209 ? -18.038 -31.304 2.644 1.00 63.56 209 THR A C 1
ATOM 1720 O O . THR A 1 209 ? -17.171 -30.657 3.216 1.00 63.56 209 THR A O 1
ATOM 1723 N N . LEU A 1 210 ? -19.149 -31.723 3.262 1.00 63.41 210 LEU A N 1
ATOM 1724 C CA . LEU A 1 210 ? -19.468 -31.438 4.664 1.00 63.41 210 LEU A CA 1
ATOM 1725 C C . LEU A 1 210 ? -19.017 -32.567 5.601 1.00 63.41 210 LEU A C 1
ATOM 1727 O O . LEU A 1 210 ? -18.733 -32.337 6.774 1.00 63.41 210 LEU A O 1
ATOM 1731 N N . ARG A 1 211 ? -18.899 -33.799 5.094 1.00 63.00 211 ARG A N 1
ATOM 1732 C CA . ARG A 1 211 ? -18.332 -34.934 5.849 1.00 63.00 211 ARG A CA 1
ATOM 1733 C C . ARG A 1 211 ? -16.851 -35.178 5.599 1.00 63.00 211 ARG A C 1
ATOM 1735 O O . ARG A 1 211 ? -16.262 -36.010 6.292 1.00 63.00 211 ARG A O 1
ATOM 1742 N N . SER A 1 212 ? -16.260 -34.465 4.644 1.00 77.69 212 SER A N 1
ATOM 1743 C CA . SER A 1 212 ? -14.828 -34.516 4.379 1.00 77.69 212 SER A CA 1
ATOM 1744 C C . SER A 1 212 ? -14.029 -34.220 5.648 1.00 77.69 212 SER A C 1
ATOM 1746 O O . SER A 1 212 ? -14.321 -33.277 6.386 1.00 77.69 212 SER A O 1
ATOM 1748 N N . GLU A 1 213 ? -12.977 -35.005 5.877 1.00 74.00 213 GLU A N 1
ATOM 1749 C CA . GLU A 1 213 ? -12.022 -34.778 6.966 1.00 74.00 213 GLU A CA 1
ATOM 1750 C C . GLU A 1 213 ? -11.404 -33.376 6.900 1.00 74.00 213 GLU A C 1
ATOM 1752 O O . GLU A 1 213 ? -11.094 -32.788 7.934 1.00 74.00 213 GLU A O 1
ATOM 1757 N N . PHE A 1 214 ? -11.292 -32.803 5.697 1.00 78.44 214 PHE A N 1
ATOM 1758 C CA . PHE A 1 214 ? -10.906 -31.407 5.526 1.00 78.44 214 PHE A CA 1
ATOM 1759 C C . PHE A 1 214 ? -11.928 -30.455 6.158 1.00 78.44 214 PHE A C 1
ATOM 1761 O O . PHE A 1 214 ? -11.544 -29.586 6.932 1.00 78.44 214 PHE A O 1
ATOM 1768 N N . HIS A 1 215 ? -13.220 -30.636 5.878 1.00 79.19 215 HIS A N 1
ATOM 1769 C CA . HIS A 1 215 ? -14.274 -29.760 6.386 1.00 79.19 215 HIS A CA 1
ATOM 1770 C C . HIS A 1 215 ? -14.441 -29.881 7.897 1.00 79.19 215 HIS A C 1
ATOM 1772 O O . HIS A 1 215 ? -14.511 -28.864 8.574 1.00 79.19 215 HIS A O 1
ATOM 1778 N N . LYS A 1 216 ? -14.404 -31.098 8.453 1.00 80.75 216 LYS A N 1
ATOM 1779 C CA . LYS A 1 216 ? -14.434 -31.286 9.912 1.00 80.75 216 LYS A CA 1
ATOM 1780 C C . LYS A 1 216 ? -13.268 -30.571 10.597 1.00 80.75 216 LYS A C 1
ATOM 1782 O O . LYS A 1 216 ? -13.490 -29.811 11.535 1.00 80.75 216 LYS A O 1
ATOM 1787 N N . LYS A 1 217 ? -12.042 -30.755 10.085 1.00 80.56 217 LYS A N 1
ATOM 1788 C CA . LYS A 1 217 ? -10.844 -30.070 10.601 1.00 80.56 217 LYS A CA 1
ATOM 1789 C C . LYS A 1 217 ? -10.908 -28.558 10.406 1.00 80.56 217 LYS A C 1
ATOM 1791 O O . LYS A 1 217 ? -10.418 -27.820 11.252 1.00 80.56 217 LYS A O 1
ATOM 1796 N N . PHE A 1 218 ? -11.503 -28.091 9.313 1.00 81.38 218 PHE A N 1
ATOM 1797 C CA . PHE A 1 218 ? -11.698 -26.672 9.045 1.00 81.38 218 PHE A CA 1
ATOM 1798 C C . PHE A 1 218 ? -12.701 -26.047 10.027 1.00 81.38 218 PHE A C 1
ATOM 1800 O O . PHE A 1 218 ? -12.366 -25.059 10.676 1.00 81.38 218 PHE A O 1
ATOM 1807 N N . MET A 1 219 ? -13.885 -26.643 10.210 1.00 86.38 219 MET A N 1
ATOM 1808 C CA . MET A 1 219 ? -14.896 -26.130 11.145 1.00 86.38 219 MET A CA 1
ATOM 1809 C C . MET A 1 219 ? -14.377 -26.120 12.585 1.00 86.38 219 MET A C 1
ATOM 1811 O O . MET A 1 219 ? -14.531 -25.124 13.286 1.00 86.38 219 MET A O 1
ATOM 1815 N N . GLU A 1 220 ? -13.710 -27.194 13.017 1.00 81.62 220 GLU A N 1
ATOM 1816 C CA . GLU A 1 220 ? -13.136 -27.272 14.363 1.00 81.62 220 GLU A CA 1
ATOM 1817 C C . GLU A 1 220 ? -12.035 -26.232 14.604 1.00 81.62 220 GLU A C 1
ATOM 1819 O O . GLU A 1 220 ? -11.907 -25.726 15.715 1.00 81.62 220 GLU A O 1
ATOM 1824 N N . LYS A 1 221 ? -11.252 -25.898 13.575 1.00 79.06 221 LYS A N 1
ATOM 1825 C CA . LYS A 1 221 ? -10.131 -24.964 13.703 1.00 79.06 221 LYS A CA 1
ATOM 1826 C C . LYS A 1 221 ? -10.540 -23.491 13.615 1.00 79.06 221 LYS A C 1
ATOM 1828 O O . LYS A 1 221 ? -9.842 -22.660 14.187 1.00 79.06 221 LYS A O 1
ATOM 1833 N N . TYR A 1 222 ? -11.604 -23.161 12.878 1.00 75.19 222 TYR A N 1
ATOM 1834 C CA . TYR A 1 222 ? -11.911 -21.771 12.509 1.00 75.19 222 TYR A CA 1
ATOM 1835 C C . TYR A 1 222 ? -13.290 -21.258 12.942 1.00 75.19 222 TYR A C 1
ATOM 1837 O O . TYR A 1 222 ? -13.500 -20.049 12.887 1.00 75.19 222 TYR A O 1
ATOM 1845 N N . ILE A 1 223 ? -14.230 -22.129 13.329 1.00 75.94 223 ILE A N 1
ATOM 1846 C CA . ILE A 1 223 ? -15.617 -21.730 13.650 1.00 75.94 223 ILE A CA 1
ATOM 1847 C C . ILE A 1 223 ? -16.000 -22.013 15.116 1.00 75.94 223 ILE A C 1
ATOM 1849 O O . ILE A 1 223 ? -16.997 -21.472 15.588 1.00 75.94 223 ILE A O 1
ATOM 1853 N N . LYS A 1 224 ? -15.226 -22.829 15.841 1.00 47.81 224 LYS A N 1
ATOM 1854 C CA . LYS A 1 224 ? -15.441 -23.091 17.275 1.00 47.81 224 LYS A CA 1
ATOM 1855 C C . LYS A 1 224 ? -15.167 -21.862 18.140 1.00 47.81 224 LYS A C 1
ATOM 1857 O O . LYS A 1 224 ? -14.122 -21.213 17.914 1.00 47.81 224 LYS A O 1
#

Foldseek 3Di:
DLVLCVDPVNVNNVLNVVVVVVVVVVVVLVVLVVVVCVVVVHDDDDDDDDDDPDDHQPDPVSVLVVVVVVLVVVVVVLVVVLVVCVVVVPVVSNVSSVVSVVVVVVVVVVVVVVVVVVPPPDDDDDDDDDDDDDDDDDPPPVVVVVVVVVVVVVVVCVVPVDPVPPPPDDDDDDDDDDDPDDPVPDDPPVPPDPDPVVPPDDPPDDPDPCPDPVNVVVCVVPVD

Secondary structure (DSSP, 8-state):
-HHHHTSTTT--HHHHHHHHHHHHHHHHHHHHHHHHHHHTT------PPPPPS-S---SHHHHHHHHHHHHHHHHHHHHHHHHHHHHTT-HHHHHHHHHHHHHHHHHHHHHHHHHHHHT-S-PPP-------------TTTHHHHHHHHHHHHHHHHHHHS-TTS---S-------------GGG--TTTT----GGGG-S-------TTTSHHHHHHHHHHT-

Radius of gyration: 34.23 Å; Cα contacts (8 Å, |Δi|>4): 54; chains: 1; bounding box: 73×87×63 Å